Protein AF-A0A1V5PE23-F1 (afdb_monomer)

Foldseek 3Di:
DDDDDDDDPDPDPDPVNVVVVVVVVVVVVVVVVVVVVVVVVVVVDDPPDDPPVVVVVVVVVVVVVVVVVVVVVLVVLLVVQVVQAQFKFWFFPCVVVDPDTQTDIAGFPDWDDDPSFIWTAGPNDIDTPVRTPDTFDAPPVRHTPDPNVVSVQQQWKWWFWDADPVGDTDIDIFRWHDWDDDPNFIWTDGPPDIDTPVRTDDID

Solvent-accessible surface area (backbone atoms only — not comparable to full-atom values): 12019 Å² total; per-residue (Å²): 133,88,80,82,79,83,79,77,78,74,80,76,75,48,71,64,58,56,51,50,53,50,48,56,53,50,53,56,51,48,52,56,51,46,55,51,52,50,52,56,50,62,76,68,56,71,86,88,72,66,68,74,67,49,56,57,49,51,52,52,51,50,52,54,48,52,54,49,52,50,54,52,52,54,54,48,53,51,53,53,48,59,70,40,52,73,36,40,32,34,32,48,48,62,91,72,77,50,102,70,52,56,63,47,70,39,49,23,79,39,66,51,74,56,97,89,44,51,30,36,25,39,84,93,40,78,40,54,51,87,33,51,76,45,80,54,61,59,46,99,84,72,49,57,76,78,58,60,65,53,52,70,35,53,73,28,40,34,30,30,57,46,69,51,100,87,67,53,79,41,80,46,74,34,47,25,72,46,74,50,74,56,96,89,41,53,30,36,26,31,79,95,45,75,42,52,57,88,36,57,76,48,79,91

Nearest PDB structures (foldseek):
  7qfz-assembly4_G  TM=6.762E-01  e=2.544E-01  Escherichia fergusonii ATCC 35469
  4qqg-assembly7_G  TM=6.810E-01  e=3.736E-01  Homo sapiens
  7qfz-assembly1_A  TM=5.707E-01  e=2.839E-01  Escherichia fergusonii ATCC 35469
  7yt9-assembly1_A  TM=2.591E-01  e=2.820E-03  Arabidopsis thaliana
  2eko-assembly1_A  TM=6.191E-01  e=1.395E+00  Homo sapiens

Sequence (204 aa):
MPTTVQVQPAAARTLEELQKSQRSANQKLGKDAFMKLLVAQMASQDPLNPTSDTDFIAQLAQFSMLEQLQSLGESSLQTQAYSLLGKYVYVSDTDKGGINPELIFGKVEGVFKQNGIDYVVVDEKKYPLSNVVGLAHVDEAGNDASLAMNAQLIGKTVKFSQKDEFGDINTLSGILTKLFIKDGTPFASAGEHEFPLSEIIEIS

pLDDT: mean 70.33, std 14.72, range [35.5, 92.5]

Radius of gyration: 28.38 Å; Cα contacts (8 Å, |Δi|>4): 244; chains: 1; bounding box: 66×52×79 Å

Secondary structure (DSSP, 8-state):
-------PPP----HHHHHHHHHHHHHHHHHHHHHHHHHHHHTTS-TT--HHHHHHHHHHHHHHHHHHHHHHHHHHHHHHHHHHTTSEEEEEEGGG--SSPEEEEEEEEEEEEETTEEEEEETTEEEEGGGEEEE--B-TTS-B-SSHHHHTTBTSEEEEEEE-TTS-EEEEEEEEEEEEEETTEEEEEETTEEEEGGGEEEE-

Structure (mmCIF, N/CA/C/O backbone):
data_AF-A0A1V5PE23-F1
#
_entry.id   AF-A0A1V5PE23-F1
#
loop_
_atom_site.group_PDB
_atom_site.id
_atom_site.type_symbol
_atom_site.label_atom_id
_atom_site.label_alt_id
_atom_site.label_comp_id
_atom_site.label_asym_id
_atom_site.label_entity_id
_atom_site.label_seq_id
_atom_site.pdbx_PDB_ins_code
_atom_site.Cartn_x
_atom_site.Cartn_y
_atom_site.Cartn_z
_atom_site.occupancy
_atom_site.B_iso_or_equiv
_atom_site.auth_seq_id
_atom_site.auth_comp_id
_atom_site.auth_asym_id
_atom_site.auth_atom_id
_atom_site.pdbx_PDB_model_num
ATOM 1 N N . MET A 1 1 ? -38.910 -31.195 -21.045 1.00 46.75 1 MET A N 1
ATOM 2 C CA . MET A 1 1 ? -37.689 -31.262 -20.213 1.00 46.75 1 MET A CA 1
ATOM 3 C C . MET A 1 1 ? -37.968 -30.469 -18.947 1.00 46.75 1 MET A C 1
ATOM 5 O O . MET A 1 1 ? -38.480 -29.367 -19.101 1.00 46.75 1 MET A O 1
ATOM 9 N N . PRO A 1 2 ? -37.760 -30.994 -17.730 1.00 39.34 2 PRO A N 1
ATOM 10 C CA . PRO A 1 2 ? -37.975 -30.197 -16.530 1.00 39.34 2 PRO A CA 1
ATOM 11 C C . PRO A 1 2 ? -36.752 -29.305 -16.278 1.00 39.34 2 PRO A C 1
ATOM 13 O O . PRO A 1 2 ? -35.622 -29.784 -16.233 1.00 39.34 2 PRO A O 1
ATOM 16 N N . THR A 1 3 ? -36.989 -28.003 -16.144 1.00 43.25 3 THR A N 1
ATOM 17 C CA . THR A 1 3 ? -35.987 -27.001 -15.766 1.00 43.25 3 THR A CA 1
ATOM 18 C C . THR A 1 3 ? -35.738 -27.089 -14.263 1.00 43.25 3 THR A C 1
ATOM 20 O O . THR A 1 3 ? -36.645 -26.857 -13.466 1.00 43.25 3 THR A O 1
ATOM 23 N N . THR A 1 4 ? -34.516 -27.431 -13.864 1.00 41.94 4 THR A N 1
ATOM 24 C CA . THR A 1 4 ? -34.084 -27.414 -12.462 1.00 41.94 4 THR A CA 1
ATOM 25 C C . THR A 1 4 ? -33.952 -25.969 -11.981 1.00 41.94 4 THR A C 1
ATOM 27 O O . THR A 1 4 ? -33.085 -25.232 -12.444 1.00 41.94 4 THR A O 1
ATOM 30 N N . VAL A 1 5 ? -34.795 -25.562 -11.031 1.00 40.38 5 VAL A N 1
ATOM 31 C CA . VAL A 1 5 ? -34.617 -24.323 -10.264 1.00 40.38 5 VAL A CA 1
ATOM 32 C C . VAL A 1 5 ? -33.554 -24.590 -9.197 1.00 40.38 5 VAL A C 1
ATOM 34 O O . VAL A 1 5 ? -33.808 -25.320 -8.241 1.00 40.38 5 VAL A O 1
ATOM 37 N N . GLN A 1 6 ? -32.354 -24.028 -9.360 1.00 35.50 6 GLN A N 1
ATOM 38 C CA . GLN A 1 6 ? -31.364 -23.989 -8.283 1.00 35.50 6 GLN A CA 1
ATOM 39 C C . GLN A 1 6 ? -31.787 -22.926 -7.265 1.00 35.50 6 GLN A C 1
ATOM 41 O O . GLN A 1 6 ? -31.603 -21.730 -7.478 1.00 35.50 6 GLN A O 1
ATOM 46 N N . VAL A 1 7 ? -32.369 -23.363 -6.151 1.00 37.34 7 VAL A N 1
ATOM 47 C CA . VAL A 1 7 ? -32.516 -22.530 -4.954 1.00 37.34 7 VAL A CA 1
ATOM 48 C C . VAL A 1 7 ? -31.133 -22.395 -4.314 1.00 37.34 7 VAL A C 1
ATOM 50 O O . VAL A 1 7 ? -30.599 -23.364 -3.780 1.00 37.34 7 VAL A O 1
ATOM 53 N N . GLN A 1 8 ? -30.537 -21.203 -4.395 1.00 41.38 8 GLN A N 1
ATOM 54 C CA . GLN A 1 8 ? -29.366 -20.839 -3.595 1.00 41.38 8 GLN A CA 1
ATOM 55 C C . GLN A 1 8 ? -29.750 -20.905 -2.110 1.00 41.38 8 GLN A C 1
ATOM 57 O O . GLN A 1 8 ? -30.720 -20.249 -1.716 1.00 41.38 8 GLN A O 1
ATOM 62 N N . PRO A 1 9 ? -29.037 -21.671 -1.267 1.00 43.28 9 PRO A N 1
ATOM 63 C CA . PRO A 1 9 ? -29.278 -21.617 0.160 1.00 43.28 9 PRO A CA 1
ATOM 64 C C . PRO A 1 9 ? -28.840 -20.237 0.654 1.00 43.28 9 PRO A C 1
ATOM 66 O O . PRO A 1 9 ? -27.678 -19.852 0.521 1.00 43.28 9 PRO A O 1
ATOM 69 N N . ALA A 1 10 ? -29.791 -19.480 1.204 1.00 46.28 10 ALA A N 1
ATOM 70 C CA . ALA A 1 10 ? -29.499 -18.287 1.982 1.00 46.28 10 ALA A CA 1
ATOM 71 C C . ALA A 1 10 ? -28.430 -18.652 3.020 1.00 46.28 10 ALA A C 1
ATOM 73 O O . ALA A 1 10 ? -28.607 -19.619 3.761 1.00 46.28 10 ALA A O 1
ATOM 74 N N . ALA A 1 11 ? -27.310 -17.925 3.017 1.00 49.88 11 ALA A N 1
ATOM 75 C CA . ALA A 1 11 ? -26.170 -18.176 3.887 1.00 49.88 11 ALA A CA 1
ATOM 76 C C . ALA A 1 11 ? -26.641 -18.348 5.340 1.00 49.88 11 ALA A C 1
ATOM 78 O O . ALA A 1 11 ? -27.064 -17.389 5.991 1.00 49.88 11 ALA A O 1
ATOM 79 N N . ALA A 1 12 ? -26.603 -19.587 5.830 1.00 49.59 12 ALA A N 1
ATOM 80 C CA . ALA A 1 12 ? -26.858 -19.899 7.221 1.00 49.59 12 ALA A CA 1
ATOM 81 C C . ALA A 1 12 ? -25.719 -19.278 8.036 1.00 49.59 12 ALA A C 1
ATOM 83 O O . ALA A 1 12 ? -24.640 -19.856 8.140 1.00 49.59 12 ALA A O 1
ATOM 84 N N . ARG A 1 13 ? -25.942 -18.070 8.572 1.00 58.75 13 ARG A N 1
ATOM 85 C CA . ARG A 1 13 ? -25.083 -17.510 9.621 1.00 58.75 13 ARG A CA 1
ATOM 86 C C . ARG A 1 13 ? -25.032 -18.544 10.734 1.00 58.75 13 ARG A C 1
ATOM 88 O O . ARG A 1 13 ? -26.083 -18.984 11.206 1.00 58.75 13 ARG A O 1
ATOM 95 N N . THR A 1 14 ? -23.833 -18.987 11.088 1.00 72.06 14 THR A N 1
ATOM 96 C CA . THR A 1 14 ? -23.676 -20.050 12.077 1.00 72.06 14 THR A CA 1
ATOM 97 C C . THR A 1 14 ? -24.227 -19.576 13.420 1.00 72.06 14 THR A C 1
ATOM 99 O O . THR A 1 14 ? -24.230 -18.381 13.740 1.00 72.06 14 THR A O 1
ATOM 102 N N . LEU A 1 15 ? -24.728 -20.514 14.223 1.00 54.97 15 LEU A N 1
ATOM 103 C CA . LEU A 1 15 ? -25.221 -20.208 15.564 1.00 54.97 15 LEU A CA 1
ATOM 104 C C . LEU A 1 15 ? -24.117 -19.543 16.410 1.00 54.97 15 LEU A C 1
ATOM 106 O O . LEU A 1 15 ? -24.418 -18.655 17.207 1.00 54.97 15 LEU A O 1
ATOM 110 N N . GLU A 1 16 ? -22.842 -19.884 16.175 1.00 57.28 16 GLU A N 1
ATOM 111 C CA . GLU A 1 16 ? -21.699 -19.199 16.781 1.00 57.28 16 GLU A CA 1
ATOM 112 C C . GLU A 1 16 ? -21.591 -17.713 16.406 1.00 57.28 16 GLU A C 1
ATOM 114 O O . GLU A 1 16 ? -21.299 -16.893 17.278 1.00 57.28 16 GLU A O 1
ATOM 119 N N . GLU A 1 17 ? -21.838 -17.323 15.152 1.00 60.28 17 GLU A N 1
ATOM 120 C CA . GLU A 1 17 ? -21.769 -15.915 14.726 1.00 60.28 17 GLU A CA 1
ATOM 121 C C . GLU A 1 17 ? -22.898 -15.069 15.335 1.00 60.28 17 GLU A C 1
ATOM 123 O O . GLU A 1 17 ? -22.674 -13.927 15.758 1.00 60.28 17 GLU A O 1
ATOM 128 N N . LEU A 1 18 ? -24.102 -15.638 15.453 1.00 57.72 18 LEU A N 1
ATOM 129 C CA . LEU A 1 18 ? -25.235 -14.992 16.127 1.00 57.72 18 LEU A CA 1
ATOM 130 C C . LEU A 1 18 ? -24.994 -14.858 17.638 1.00 57.72 18 LEU A C 1
ATOM 132 O O . LEU A 1 18 ? -25.249 -13.804 18.218 1.00 57.72 18 LEU A O 1
ATOM 136 N N . GLN A 1 19 ? -24.424 -15.880 18.278 1.00 59.19 19 GLN A N 1
ATOM 137 C CA . GL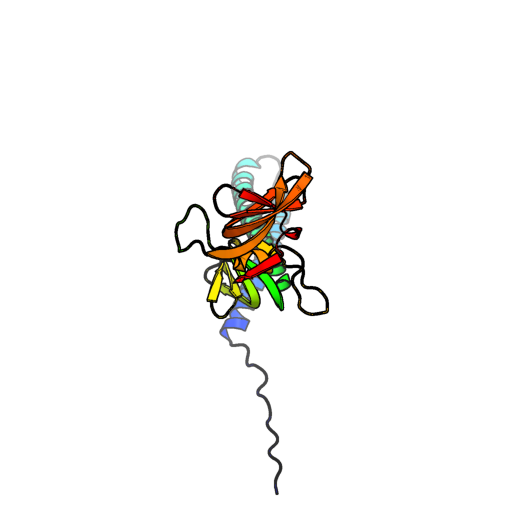N A 1 19 ? -24.083 -15.824 19.701 1.00 59.19 19 GLN A CA 1
ATOM 138 C C . GLN A 1 19 ? -22.917 -14.869 19.992 1.00 59.19 19 GLN A C 1
ATOM 140 O O . GLN A 1 19 ? -22.919 -14.192 21.023 1.00 59.19 19 GLN A O 1
ATOM 145 N N . LYS A 1 20 ? -21.926 -14.775 19.097 1.00 58.34 20 LYS A N 1
ATOM 146 C CA . LYS A 1 20 ? -20.786 -13.857 19.237 1.00 58.34 20 LYS A CA 1
ATOM 147 C C . LYS A 1 20 ? -21.222 -12.398 19.094 1.00 58.34 20 LYS A C 1
ATOM 149 O O . LYS A 1 20 ? -20.863 -11.577 19.934 1.00 58.34 20 LYS A O 1
ATOM 154 N N . SER A 1 21 ? -22.066 -12.094 18.106 1.00 56.31 21 SER A N 1
ATOM 155 C CA . SER A 1 21 ? -22.644 -10.753 17.929 1.00 56.31 21 SER A CA 1
ATOM 156 C C . SER A 1 21 ? -23.584 -10.355 19.077 1.00 56.31 21 SER A C 1
ATOM 158 O O . SER A 1 21 ? -23.518 -9.216 19.544 1.00 56.31 21 SER A O 1
ATOM 160 N N . GLN A 1 22 ? -24.377 -11.290 19.618 1.00 51.38 22 GLN A N 1
ATOM 161 C CA . GLN A 1 22 ? -25.181 -11.050 20.824 1.00 51.38 22 GLN A CA 1
ATOM 162 C C . GLN A 1 22 ? -24.329 -10.794 22.075 1.00 51.38 22 GLN A C 1
ATOM 164 O O . GLN A 1 22 ? -24.663 -9.898 22.846 1.00 51.38 22 GLN A O 1
ATOM 169 N N . ARG A 1 23 ? -23.212 -11.510 22.283 1.00 53.25 23 ARG A N 1
ATOM 170 C CA . ARG A 1 23 ? -22.303 -11.247 23.419 1.00 53.25 23 ARG A CA 1
ATOM 171 C C . ARG A 1 23 ? -21.650 -9.871 23.329 1.00 53.25 23 ARG A C 1
ATOM 173 O O . ARG A 1 23 ? -21.644 -9.159 24.326 1.00 53.25 23 ARG A O 1
ATOM 180 N N . SER A 1 24 ? -21.173 -9.469 22.150 1.00 54.59 24 SER A N 1
ATOM 181 C CA . SER A 1 24 ? -20.575 -8.142 21.944 1.00 54.59 24 SER A CA 1
ATOM 182 C C . SER A 1 24 ? -21.586 -7.006 22.144 1.00 54.59 24 SER A C 1
ATOM 184 O O . SER A 1 24 ? -21.264 -5.996 22.770 1.00 54.59 24 SER A O 1
ATOM 186 N N . ALA A 1 25 ? -22.830 -7.185 21.681 1.00 51.56 25 ALA A N 1
ATOM 187 C CA . ALA A 1 25 ? -23.911 -6.231 21.928 1.00 51.56 25 ALA A CA 1
ATOM 188 C C . ALA A 1 25 ? -24.273 -6.147 23.422 1.00 51.56 25 ALA A C 1
ATOM 190 O O . ALA A 1 25 ? -24.451 -5.049 23.947 1.00 51.56 25 ALA A O 1
ATOM 191 N N . ASN A 1 26 ? -24.312 -7.285 24.123 1.00 52.75 26 ASN A N 1
ATOM 192 C CA . ASN A 1 26 ? -24.619 -7.346 25.553 1.00 52.75 26 ASN A CA 1
ATOM 193 C C . ASN A 1 26 ? -23.496 -6.745 26.423 1.00 52.75 26 ASN A C 1
ATOM 195 O O . ASN A 1 26 ? -23.776 -6.102 27.430 1.00 52.75 26 ASN A O 1
ATOM 199 N N . GLN A 1 27 ? -22.229 -6.873 26.012 1.00 55.41 27 GLN A N 1
ATOM 200 C CA . GLN A 1 27 ? -21.089 -6.239 26.688 1.00 55.41 27 GLN A CA 1
ATOM 201 C C . GLN A 1 27 ? -21.130 -4.707 26.578 1.00 55.41 27 GLN A C 1
ATOM 203 O O . GLN A 1 27 ? -20.899 -4.004 27.563 1.00 55.41 27 GLN A O 1
ATOM 208 N N . LYS A 1 28 ? -21.484 -4.180 25.397 1.00 55.69 28 LYS A N 1
ATOM 209 C CA . LYS A 1 28 ? -21.625 -2.734 25.165 1.00 55.69 28 LYS A CA 1
ATOM 210 C C . LYS A 1 28 ? -22.823 -2.151 25.925 1.00 55.69 28 LYS A C 1
ATOM 212 O O . LYS A 1 28 ? -22.693 -1.104 26.549 1.00 55.69 28 LYS A O 1
ATOM 217 N N . LEU A 1 29 ? -23.951 -2.870 25.951 1.00 57.12 29 LEU A N 1
ATOM 218 C CA . LEU A 1 29 ? -25.142 -2.494 26.723 1.00 57.12 29 LEU A CA 1
ATOM 219 C C . LEU A 1 29 ? -24.899 -2.561 28.245 1.00 57.12 29 LEU A C 1
ATOM 221 O O . LEU A 1 29 ? -25.380 -1.705 28.986 1.00 57.12 29 LEU A O 1
ATOM 225 N N . GLY A 1 30 ? -24.122 -3.546 28.711 1.00 60.88 30 GLY A N 1
ATOM 226 C CA . GLY A 1 30 ? -23.761 -3.722 30.121 1.00 60.88 30 GLY A CA 1
ATOM 227 C C . GLY A 1 30 ? -22.869 -2.607 30.672 1.00 60.88 30 GLY A C 1
ATOM 228 O O . GLY A 1 30 ? -23.054 -2.194 31.813 1.00 60.88 30 GLY A O 1
ATOM 229 N N . LYS A 1 31 ? -21.962 -2.057 29.855 1.00 60.53 31 LYS A N 1
ATOM 230 C CA . LYS A 1 31 ? -21.099 -0.921 30.222 1.00 60.53 31 LYS A CA 1
ATOM 231 C C . LYS A 1 31 ? -21.889 0.381 30.391 1.00 60.53 31 LYS A C 1
ATOM 233 O O . LYS A 1 31 ? -21.709 1.076 31.386 1.00 60.53 31 LYS A O 1
ATOM 238 N N . ASP A 1 32 ? -22.812 0.679 29.476 1.00 63.56 32 ASP A N 1
ATOM 239 C CA . ASP A 1 32 ? -23.673 1.869 29.564 1.00 63.56 32 ASP A CA 1
ATOM 240 C C . ASP A 1 32 ? -24.676 1.768 30.728 1.00 63.56 32 ASP A C 1
ATOM 242 O O . ASP A 1 32 ? -24.967 2.761 31.401 1.00 63.56 32 ASP A O 1
ATOM 246 N N . ALA A 1 33 ? -25.190 0.564 31.002 1.00 64.00 33 ALA A N 1
ATOM 247 C CA . ALA A 1 33 ? -26.042 0.295 32.159 1.00 64.00 33 ALA A CA 1
ATOM 248 C C . ALA A 1 33 ? -25.267 0.390 33.485 1.00 64.00 33 ALA A C 1
ATOM 250 O O . ALA A 1 33 ? -25.789 0.947 34.450 1.00 64.00 33 ALA A O 1
ATOM 251 N N . PHE A 1 34 ? -24.015 -0.079 33.521 1.00 63.47 34 PHE A N 1
ATOM 252 C CA . PHE A 1 34 ? -23.119 0.066 34.669 1.00 63.47 34 PHE A CA 1
ATOM 253 C C . PHE A 1 34 ? -22.782 1.537 34.940 1.00 63.47 34 PHE A C 1
ATOM 255 O O . PHE A 1 34 ? -22.953 1.993 36.063 1.00 63.47 34 PHE A O 1
ATOM 262 N N . MET A 1 35 ? -22.417 2.314 33.914 1.00 68.44 35 MET A N 1
ATOM 263 C CA . MET A 1 35 ? -22.150 3.754 34.051 1.00 68.44 35 MET A CA 1
ATOM 264 C C . MET A 1 35 ? -23.385 4.535 34.530 1.00 68.44 35 MET A C 1
ATOM 266 O O . MET A 1 35 ? -23.262 5.463 35.324 1.00 68.44 35 MET A O 1
ATOM 270 N N . LYS A 1 36 ? -24.595 4.144 34.107 1.00 61.12 36 LYS A N 1
ATOM 271 C CA . LYS A 1 36 ? -25.854 4.731 34.605 1.00 61.12 36 LYS A CA 1
ATOM 272 C C . LYS A 1 36 ? -26.159 4.356 36.054 1.00 61.12 36 LYS A C 1
ATOM 274 O O . LYS A 1 36 ? -26.587 5.218 36.817 1.00 61.12 36 LYS A O 1
ATOM 279 N N . LEU A 1 37 ? -25.929 3.101 36.440 1.00 67.00 37 LEU A N 1
ATOM 280 C CA . LEU A 1 37 ? -26.035 2.654 37.834 1.00 67.00 37 LEU A CA 1
ATOM 281 C C . LEU A 1 37 ? -25.025 3.377 38.732 1.00 67.00 37 LEU A C 1
ATOM 283 O O . LEU A 1 37 ? -25.356 3.764 39.847 1.00 67.00 37 LEU A O 1
ATOM 287 N N . LEU A 1 38 ? -23.830 3.627 38.210 1.00 62.34 38 LEU A N 1
ATOM 288 C CA . LEU A 1 38 ? -22.740 4.303 38.896 1.00 62.34 38 LEU A CA 1
ATOM 289 C C . LEU A 1 38 ? -23.029 5.795 39.119 1.00 62.34 38 LEU A C 1
ATOM 291 O O . LEU A 1 38 ? -22.848 6.292 40.226 1.00 62.34 38 LEU A O 1
ATOM 295 N N . VAL A 1 39 ? -23.586 6.492 38.123 1.00 64.38 39 VAL A N 1
ATOM 296 C CA . VAL A 1 39 ? -24.069 7.879 38.283 1.00 64.38 39 VAL A CA 1
ATOM 297 C C . VAL A 1 39 ? -25.246 7.954 39.265 1.00 64.38 39 VAL A C 1
ATOM 299 O O . VAL A 1 39 ? -25.317 8.883 40.067 1.00 64.38 39 VAL A O 1
ATOM 302 N N . ALA A 1 40 ? -26.147 6.966 39.251 1.00 62.53 40 ALA A N 1
ATOM 303 C CA . ALA A 1 40 ? -27.267 6.897 40.191 1.00 62.53 40 ALA A CA 1
ATOM 304 C C . ALA A 1 40 ? -26.811 6.675 41.649 1.00 62.53 40 ALA A C 1
ATOM 306 O O . ALA A 1 40 ? -27.385 7.261 42.569 1.00 62.53 40 ALA A O 1
ATOM 307 N N . GLN A 1 41 ? -25.757 5.879 41.866 1.00 54.28 41 GLN A N 1
ATOM 308 C CA . GLN A 1 41 ? -25.141 5.695 43.184 1.00 54.28 41 GLN A CA 1
ATOM 309 C C . GLN A 1 41 ? -24.369 6.944 43.636 1.00 54.28 41 GLN A C 1
ATOM 311 O O . GLN A 1 41 ? -24.506 7.344 44.787 1.00 54.28 41 GLN A O 1
ATOM 316 N N . MET A 1 42 ? -23.663 7.634 42.732 1.00 60.28 42 MET A N 1
ATOM 317 C CA . MET A 1 42 ? -22.996 8.918 43.015 1.00 60.28 42 MET A CA 1
ATOM 318 C C . MET A 1 42 ? -23.977 10.029 43.422 1.00 60.28 42 MET A C 1
ATOM 320 O O . MET A 1 42 ? -23.664 10.837 44.289 1.00 60.28 42 MET A O 1
ATOM 324 N N . ALA A 1 43 ? -25.175 10.057 42.828 1.00 59.12 43 ALA A N 1
ATOM 325 C CA . ALA A 1 43 ? -26.236 11.005 43.182 1.00 59.12 43 ALA A CA 1
ATOM 326 C C . ALA A 1 43 ? -26.887 10.725 44.553 1.00 59.12 43 ALA A C 1
ATOM 328 O O . ALA A 1 43 ? -27.637 11.565 45.047 1.00 59.12 43 ALA A O 1
ATOM 329 N N . SER A 1 44 ? -26.616 9.557 45.150 1.00 60.31 44 SER A N 1
ATOM 330 C CA . SER A 1 44 ? -27.237 9.083 46.395 1.00 60.31 44 SER A CA 1
ATOM 331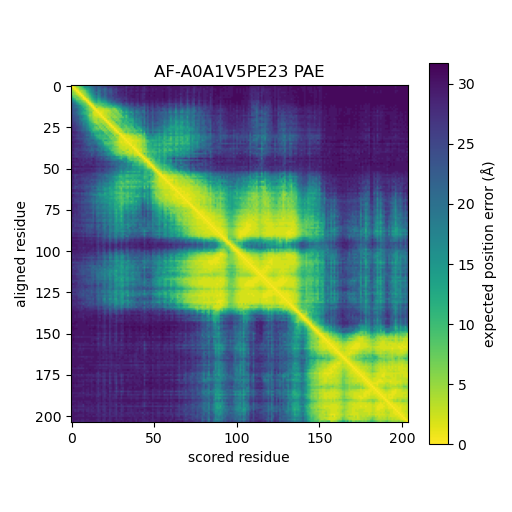 C C . SER A 1 44 ? -26.258 8.954 47.574 1.00 60.31 44 SER A C 1
ATOM 333 O O . SER A 1 44 ? -26.680 8.539 48.651 1.00 60.31 44 SER A O 1
ATOM 335 N N . GLN A 1 45 ? -24.971 9.281 47.397 1.00 55.12 45 GLN A N 1
ATOM 336 C CA . GLN A 1 45 ? -23.967 9.245 48.469 1.00 55.12 45 GLN A CA 1
ATOM 337 C C . GLN A 1 45 ? -23.971 10.564 49.259 1.00 55.12 45 GLN A C 1
ATOM 339 O O .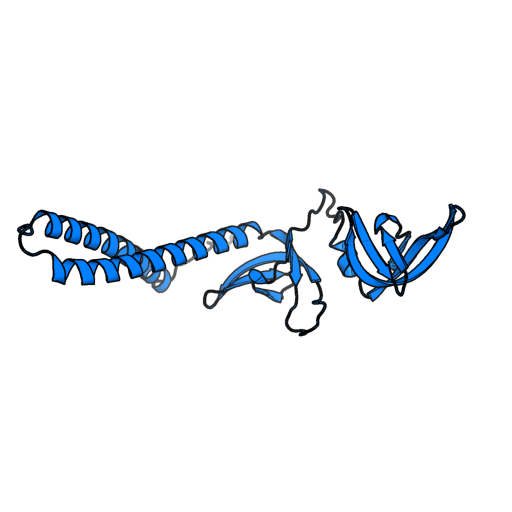 GLN A 1 45 ? -23.969 11.652 48.682 1.00 55.12 45 GLN A O 1
ATOM 344 N N . ASP A 1 46 ? -23.966 10.461 50.588 1.00 59.47 46 ASP A N 1
ATOM 345 C CA . ASP A 1 46 ? -23.775 11.589 51.504 1.00 59.47 46 ASP A CA 1
ATOM 346 C C . ASP A 1 46 ? -22.382 12.225 51.262 1.00 59.47 46 ASP A C 1
ATOM 348 O O . ASP A 1 46 ? -21.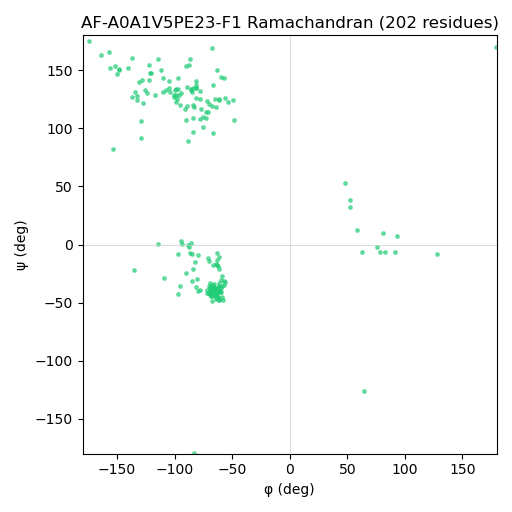372 11.512 51.293 1.00 59.47 46 ASP A O 1
ATOM 352 N N . PRO A 1 47 ? -22.290 13.544 51.001 1.00 54.16 47 PRO A N 1
ATOM 353 C CA . PRO A 1 47 ? -21.059 14.231 50.592 1.00 54.16 47 PRO A CA 1
ATOM 354 C C . PRO A 1 47 ? -19.911 14.210 51.616 1.00 54.16 47 PRO A C 1
ATOM 356 O O . PRO A 1 47 ? -18.811 14.658 51.288 1.00 54.16 47 PRO A O 1
ATOM 359 N N . LEU A 1 48 ? -20.122 13.717 52.842 1.00 56.62 48 LEU A N 1
ATOM 360 C CA . LEU A 1 48 ? -19.113 13.777 53.903 1.00 56.62 48 LEU A CA 1
ATOM 361 C C . LEU A 1 48 ? -17.997 12.711 53.850 1.00 56.62 48 LEU A C 1
ATOM 363 O O . LEU A 1 48 ? -17.043 12.869 54.607 1.00 56.62 48 LEU A O 1
ATOM 367 N N . ASN A 1 49 ? -18.040 11.676 52.991 1.00 58.72 49 ASN A N 1
ATOM 368 C CA . ASN A 1 49 ? -16.912 10.728 52.819 1.00 58.72 49 ASN A CA 1
ATOM 369 C C . ASN A 1 49 ? -16.850 10.045 51.425 1.00 58.72 49 ASN A C 1
ATOM 371 O O . ASN A 1 49 ? -17.271 8.898 51.280 1.00 58.72 49 ASN A O 1
ATOM 375 N N . PRO A 1 50 ? -16.283 10.700 50.392 1.00 54.84 50 PRO A N 1
ATOM 376 C CA . PRO A 1 50 ? -16.285 10.191 49.013 1.00 54.84 50 PRO A CA 1
ATOM 377 C C . PRO A 1 50 ? -15.035 9.393 48.571 1.00 54.84 50 PRO A C 1
ATOM 379 O O . PRO A 1 50 ? -14.930 9.036 47.400 1.00 54.84 50 PRO A O 1
ATOM 382 N N . THR A 1 51 ? -14.045 9.132 49.428 1.00 57.97 51 THR A N 1
ATOM 383 C CA . THR A 1 51 ? -12.673 8.840 48.953 1.00 57.97 51 THR A CA 1
ATOM 384 C C . THR A 1 51 ? -12.399 7.401 48.492 1.00 57.97 51 THR A C 1
ATOM 386 O O . THR A 1 51 ? -11.683 7.226 47.515 1.00 57.97 51 THR A O 1
ATOM 389 N N . SER A 1 52 ? -12.965 6.363 49.120 1.00 58.47 52 SER A N 1
ATOM 390 C CA . SER A 1 52 ? -12.593 4.968 48.788 1.00 58.47 52 SER A CA 1
ATOM 391 C C . SER A 1 52 ? -13.260 4.429 47.515 1.00 58.47 52 SER A C 1
ATOM 393 O O . SER A 1 52 ? -12.624 3.720 46.735 1.00 58.47 52 SER A O 1
ATOM 395 N N . ASP A 1 53 ? -14.537 4.745 47.292 1.00 56.97 53 ASP A N 1
ATOM 396 C CA . ASP A 1 53 ? -15.295 4.182 46.164 1.00 56.97 53 ASP A CA 1
ATOM 397 C C . ASP A 1 53 ? -14.995 4.928 44.857 1.00 56.97 53 ASP A C 1
ATOM 399 O O . ASP A 1 53 ? -14.992 4.332 43.779 1.00 56.97 53 ASP A O 1
ATOM 403 N N . THR A 1 54 ? -14.658 6.217 44.950 1.00 62.97 54 THR A N 1
ATOM 404 C CA . THR A 1 54 ? -14.320 7.052 43.790 1.00 62.97 54 THR A CA 1
ATOM 405 C C . THR A 1 54 ? -13.002 6.623 43.142 1.00 62.97 54 THR A C 1
ATOM 407 O O . THR A 1 54 ? -12.921 6.584 41.916 1.00 62.97 54 THR A O 1
ATOM 410 N N . ASP A 1 55 ? -11.992 6.233 43.927 1.00 64.69 55 ASP A N 1
ATOM 411 C CA . ASP A 1 55 ? -10.672 5.855 43.402 1.00 64.69 55 ASP A CA 1
ATOM 412 C C . ASP A 1 55 ? -10.702 4.530 42.622 1.00 64.69 55 ASP A C 1
ATOM 414 O O . ASP A 1 55 ? -10.090 4.410 41.557 1.00 64.69 55 ASP A O 1
ATOM 418 N N . PHE A 1 56 ? -11.457 3.538 43.101 1.00 65.75 56 PHE A N 1
ATOM 419 C CA . PHE A 1 56 ? -11.640 2.267 42.391 1.00 65.75 56 PHE A CA 1
ATOM 420 C C . PHE A 1 56 ? -12.441 2.451 41.092 1.00 65.75 56 PHE A C 1
ATOM 422 O O . PHE A 1 56 ? -12.099 1.904 40.040 1.00 65.75 56 PHE A O 1
ATOM 429 N N . ILE A 1 57 ? -13.479 3.284 41.145 1.00 64.88 57 ILE A N 1
ATOM 430 C CA . ILE A 1 57 ? -14.294 3.652 39.986 1.00 64.88 57 ILE A CA 1
ATOM 431 C C . ILE A 1 57 ? -13.471 4.417 38.947 1.00 64.88 57 ILE A C 1
ATOM 433 O O . ILE A 1 57 ? -13.584 4.138 37.753 1.00 64.88 57 ILE A O 1
ATOM 437 N N . ALA A 1 58 ? -12.618 5.344 39.384 1.00 69.25 58 ALA A N 1
ATOM 438 C CA . ALA A 1 58 ? -11.733 6.094 38.503 1.00 69.25 58 ALA A CA 1
ATOM 439 C C . ALA A 1 58 ? -10.781 5.161 37.738 1.00 69.25 58 ALA A C 1
ATOM 441 O O . ALA A 1 58 ? -10.593 5.324 36.532 1.00 69.25 58 ALA A O 1
ATOM 442 N N . GLN A 1 59 ? -10.247 4.128 38.398 1.00 66.56 59 GLN A N 1
ATOM 443 C CA . GLN A 1 59 ? -9.398 3.124 37.750 1.00 66.56 59 GLN A CA 1
ATOM 444 C C . GLN A 1 59 ? -10.173 2.283 36.722 1.00 66.56 59 GLN A C 1
ATOM 446 O O . GLN A 1 59 ? -9.698 2.095 35.602 1.00 66.56 59 GLN A O 1
ATOM 451 N N . LEU A 1 60 ? -11.390 1.830 37.043 1.00 78.12 60 LEU A N 1
ATOM 452 C CA . LEU A 1 60 ? -12.234 1.086 36.095 1.00 78.12 60 LEU A CA 1
ATOM 453 C C . LEU A 1 60 ? -12.672 1.933 34.894 1.00 78.12 60 LEU A C 1
ATOM 455 O O . LEU A 1 60 ? -12.694 1.440 33.762 1.00 78.12 60 LEU A O 1
ATOM 459 N N . ALA A 1 61 ? -12.996 3.207 35.121 1.00 72.94 61 ALA A N 1
ATOM 460 C CA . ALA A 1 61 ? -13.312 4.154 34.060 1.00 72.94 61 ALA A CA 1
ATOM 461 C C . ALA A 1 61 ? -12.105 4.368 33.132 1.00 72.94 61 ALA A C 1
ATOM 463 O O . ALA A 1 61 ? -12.273 4.376 31.911 1.00 72.94 61 ALA A O 1
ATOM 464 N N . GLN A 1 62 ? -10.889 4.447 33.687 1.00 72.25 62 GLN A N 1
ATOM 465 C CA . GLN A 1 62 ? -9.652 4.570 32.915 1.00 72.25 62 GLN A CA 1
ATOM 466 C C . GLN A 1 62 ? -9.409 3.346 32.017 1.00 72.25 62 GLN A C 1
ATOM 468 O O . GLN A 1 62 ? -9.142 3.508 30.826 1.00 72.25 62 GLN A O 1
ATOM 473 N N . PHE A 1 63 ? -9.566 2.126 32.543 1.00 78.44 63 PHE A N 1
ATOM 474 C CA . PHE A 1 63 ? -9.466 0.899 31.739 1.00 78.44 63 PHE A CA 1
ATOM 475 C C . PHE A 1 63 ? -10.546 0.837 30.653 1.00 78.44 63 PHE A C 1
ATOM 477 O O . PHE A 1 63 ? -10.248 0.597 29.485 1.00 78.44 63 PHE A O 1
ATOM 484 N N . SER A 1 64 ? -11.790 1.155 31.013 1.00 73.94 64 SER A N 1
ATOM 485 C CA . SER A 1 64 ? -12.917 1.227 30.081 1.00 73.94 64 SER A CA 1
ATOM 486 C C . SER A 1 64 ? -12.696 2.229 28.946 1.00 73.94 64 SER A C 1
ATOM 488 O O . SER A 1 64 ? -13.169 2.011 27.826 1.00 73.94 64 SER A O 1
ATOM 490 N N . MET A 1 65 ? -12.033 3.350 29.226 1.00 74.31 65 MET A N 1
ATOM 491 C CA . MET A 1 65 ? -11.707 4.362 28.227 1.00 74.31 65 MET A CA 1
ATOM 492 C C . MET A 1 65 ? -10.602 3.874 27.288 1.00 74.31 65 MET A C 1
ATOM 494 O O . MET A 1 65 ? -10.730 4.039 26.078 1.00 74.31 65 MET A O 1
ATOM 498 N N . LEU A 1 66 ? -9.567 3.216 27.819 1.00 80.44 66 LEU A N 1
ATOM 499 C CA . LEU A 1 66 ? -8.497 2.622 27.014 1.00 80.44 66 LEU A CA 1
ATOM 500 C C . LEU A 1 66 ? -9.019 1.526 26.078 1.00 80.44 66 LEU A C 1
ATOM 502 O O . LEU A 1 66 ? -8.714 1.556 24.888 1.00 80.44 66 LEU A O 1
ATOM 506 N N . GLU A 1 67 ? -9.871 0.624 26.567 1.00 78.81 67 GLU A N 1
ATOM 507 C CA . GLU A 1 67 ? -10.512 -0.397 25.724 1.00 78.81 67 GLU A CA 1
ATOM 508 C C . GLU A 1 67 ? -11.364 0.230 24.613 1.00 78.81 67 GLU A C 1
ATOM 510 O O . GLU A 1 67 ? -11.360 -0.229 23.470 1.00 78.81 67 GLU A O 1
ATOM 515 N N . GLN A 1 68 ? -12.084 1.312 24.927 1.00 75.12 68 GLN A N 1
ATOM 516 C CA . GLN A 1 68 ? -12.881 2.025 23.933 1.00 75.12 68 GLN A CA 1
ATOM 517 C C . GLN A 1 68 ? -11.994 2.688 22.874 1.00 75.12 68 GLN A C 1
ATOM 519 O O . GLN A 1 68 ? -12.316 2.622 21.689 1.00 75.12 68 GLN A O 1
ATOM 524 N N . LEU A 1 69 ? -10.883 3.309 23.280 1.00 79.56 69 LEU A N 1
ATOM 525 C CA . LEU A 1 69 ? -9.913 3.904 22.359 1.00 79.56 69 LEU A CA 1
ATOM 526 C C . LEU A 1 69 ? -9.272 2.845 21.459 1.00 79.56 69 LEU A C 1
ATOM 528 O O . LEU A 1 69 ? -9.151 3.066 20.255 1.00 79.56 69 LEU A O 1
ATOM 532 N N . GLN A 1 70 ? -8.940 1.678 22.011 1.00 79.88 70 GLN A N 1
ATOM 533 C CA . GLN A 1 70 ? -8.435 0.550 21.235 1.00 79.88 70 GLN A CA 1
ATOM 534 C C . GLN A 1 70 ? -9.472 0.077 20.206 1.00 79.88 70 GLN A C 1
ATOM 536 O O . GLN A 1 70 ? -9.156 -0.037 19.023 1.00 79.88 70 GLN A O 1
ATOM 541 N N . SER A 1 71 ? -10.732 -0.107 20.617 1.00 76.88 71 SER A N 1
ATOM 542 C CA . SER A 1 71 ? -11.821 -0.501 19.713 1.00 76.88 71 SER A CA 1
ATOM 543 C C . SER A 1 71 ? -12.052 0.513 18.584 1.00 76.88 71 SER A C 1
ATOM 545 O O . SER A 1 71 ? -12.309 0.124 17.442 1.00 76.88 71 SER A O 1
ATOM 547 N N . LEU A 1 72 ? -11.927 1.812 18.872 1.00 78.12 72 LEU A N 1
ATOM 548 C CA . LEU A 1 72 ? -12.014 2.866 17.858 1.00 78.12 72 LEU A CA 1
ATOM 549 C C . LEU A 1 72 ? -10.844 2.808 16.867 1.00 78.12 72 LEU A C 1
ATOM 551 O O . LEU A 1 72 ? -11.066 2.915 15.659 1.00 78.12 72 LEU A O 1
ATOM 555 N N . GLY A 1 73 ? -9.618 2.602 17.356 1.00 79.62 73 GLY A N 1
ATOM 556 C CA . GLY A 1 73 ? -8.439 2.406 16.509 1.00 79.62 73 GLY A CA 1
ATOM 557 C C . GLY A 1 73 ? -8.600 1.208 15.570 1.00 79.62 73 GLY A C 1
ATOM 558 O O . GLY A 1 73 ? -8.377 1.328 14.365 1.00 79.62 73 GLY A O 1
ATOM 559 N N . GLU A 1 74 ? -9.093 0.084 16.093 1.00 79.56 74 GLU A N 1
ATOM 560 C CA . GLU A 1 74 ? -9.363 -1.125 15.310 1.00 79.56 74 GLU A CA 1
ATOM 561 C C . GLU A 1 74 ? -10.436 -0.909 14.231 1.00 79.56 74 GLU A C 1
ATOM 563 O O . GLU A 1 74 ? -10.277 -1.382 13.105 1.00 79.56 74 GLU A O 1
ATOM 568 N N . SER A 1 75 ? -11.509 -0.169 14.536 1.00 79.25 75 SER A N 1
ATOM 569 C CA . SER A 1 75 ? -12.552 0.165 13.554 1.00 79.25 75 SER A CA 1
ATOM 570 C C . SER A 1 75 ? -12.030 1.075 12.436 1.00 79.25 75 SER A C 1
ATOM 572 O O . SER A 1 75 ? -12.483 0.974 11.291 1.00 79.25 75 SER A O 1
ATOM 574 N N . SER A 1 76 ? -11.095 1.973 12.757 1.00 81.06 76 SER A N 1
ATOM 575 C CA . SER A 1 76 ? -10.467 2.868 11.782 1.00 81.06 76 SER A CA 1
ATOM 576 C C . SER A 1 76 ? -9.591 2.090 10.800 1.00 81.06 76 SER A C 1
ATOM 578 O O . SER A 1 76 ? -9.769 2.221 9.588 1.00 81.06 76 SER A O 1
ATOM 580 N N . LEU A 1 77 ? -8.718 1.211 11.306 1.00 77.00 77 LEU A N 1
ATOM 581 C CA . LEU A 1 77 ? -7.859 0.358 10.475 1.00 77.00 77 LEU A CA 1
ATOM 582 C C . LEU A 1 77 ? -8.678 -0.563 9.570 1.00 77.00 77 LEU A C 1
ATOM 584 O O . LEU A 1 77 ? -8.396 -0.678 8.380 1.00 77.00 77 LEU A O 1
ATOM 588 N N . GLN A 1 78 ? -9.759 -1.133 10.098 1.00 81.44 78 GLN A N 1
ATOM 589 C CA . GLN A 1 78 ? -10.658 -1.976 9.320 1.00 81.44 78 GLN A CA 1
ATOM 590 C C . GLN A 1 78 ? -11.351 -1.199 8.186 1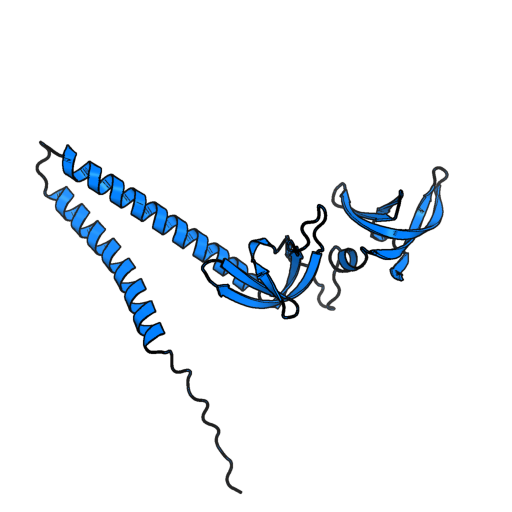.00 81.44 78 GLN A C 1
ATOM 592 O O . GLN A 1 78 ? -11.465 -1.698 7.066 1.00 81.44 78 GLN A O 1
ATOM 597 N N . THR A 1 79 ? -11.768 0.047 8.436 1.00 85.25 79 THR A N 1
ATOM 598 C CA . THR A 1 79 ? -12.352 0.918 7.399 1.00 85.25 79 THR A CA 1
ATOM 599 C C . THR A 1 79 ? -11.331 1.249 6.310 1.00 85.25 79 THR A C 1
ATOM 601 O O . THR A 1 79 ? -11.653 1.197 5.121 1.00 85.25 79 THR A O 1
ATOM 604 N N . GLN A 1 80 ? -10.089 1.546 6.702 1.00 83.19 80 GLN A N 1
ATOM 605 C CA . GLN A 1 80 ? -8.996 1.791 5.762 1.00 83.19 80 GLN A CA 1
ATOM 606 C C . GLN A 1 80 ? -8.732 0.558 4.904 1.00 83.19 80 GLN A C 1
ATOM 608 O O . GLN A 1 80 ? -8.713 0.678 3.683 1.00 83.19 80 GLN A O 1
ATOM 613 N N . ALA A 1 81 ? -8.629 -0.622 5.517 1.00 84.19 81 ALA A N 1
ATOM 614 C CA . ALA A 1 81 ? -8.387 -1.873 4.817 1.00 84.19 81 ALA A CA 1
ATOM 615 C C . ALA A 1 81 ? -9.475 -2.149 3.765 1.00 84.19 81 ALA A C 1
ATOM 617 O O . ALA A 1 81 ? -9.153 -2.382 2.603 1.00 84.19 81 ALA A O 1
ATOM 618 N N . TYR A 1 82 ? -10.762 -2.015 4.115 1.00 87.44 82 TYR A N 1
ATOM 619 C CA . TYR A 1 82 ? -11.855 -2.175 3.145 1.00 87.44 82 TYR A CA 1
ATOM 620 C C . TYR A 1 82 ? -11.811 -1.158 2.006 1.00 87.44 82 TYR A C 1
ATOM 622 O O . TYR A 1 82 ? -12.168 -1.493 0.880 1.00 87.44 82 TYR A O 1
ATOM 630 N N . SER A 1 83 ? -11.341 0.063 2.266 1.00 87.69 83 SER A N 1
ATOM 631 C CA . SER A 1 83 ? -11.184 1.075 1.220 1.00 87.69 83 SER A CA 1
ATOM 632 C C . SER A 1 83 ? -10.116 0.719 0.181 1.00 87.69 83 SER A C 1
ATOM 634 O O . SER A 1 83 ? -10.102 1.333 -0.886 1.00 87.69 83 SER A O 1
ATOM 636 N N . LEU A 1 84 ? -9.222 -0.229 0.488 1.00 87.44 84 LEU A N 1
ATOM 637 C CA . LEU A 1 84 ? -8.196 -0.722 -0.429 1.00 87.44 84 LEU A CA 1
ATOM 638 C C . LEU A 1 84 ? -8.721 -1.816 -1.357 1.00 87.44 84 LEU A C 1
ATOM 640 O O . LEU A 1 84 ? -8.124 -2.030 -2.405 1.00 87.44 84 LEU A O 1
ATOM 644 N N . LEU A 1 85 ? -9.814 -2.499 -1.002 1.00 89.50 85 LEU A N 1
ATOM 645 C CA . LEU A 1 85 ? -10.348 -3.608 -1.789 1.00 89.50 85 LEU A CA 1
ATOM 646 C C . LEU A 1 85 ? -10.628 -3.159 -3.232 1.00 89.50 85 LEU A C 1
ATOM 648 O O . LEU A 1 85 ? -11.328 -2.175 -3.470 1.00 89.50 85 LEU A O 1
ATOM 652 N N . GLY A 1 86 ? -10.065 -3.881 -4.198 1.00 82.19 86 GLY A N 1
ATOM 653 C CA . GLY A 1 86 ? -10.170 -3.575 -5.621 1.00 82.19 86 GLY A CA 1
ATOM 654 C C . GLY A 1 86 ? -9.258 -2.449 -6.120 1.00 82.19 86 GLY A C 1
ATOM 655 O O . GLY A 1 86 ? -9.196 -2.249 -7.333 1.00 82.19 86 GLY A O 1
ATOM 656 N N . LYS A 1 87 ? -8.539 -1.745 -5.236 1.00 82.19 87 LYS A N 1
ATOM 657 C CA . LYS A 1 87 ? -7.519 -0.756 -5.610 1.00 82.19 87 LYS A CA 1
ATOM 658 C C . LYS A 1 87 ? -6.169 -1.423 -5.832 1.00 82.19 87 LYS A C 1
ATOM 660 O O . LYS A 1 87 ? -5.911 -2.515 -5.329 1.00 82.19 87 LYS A O 1
ATOM 665 N N . TYR A 1 88 ? -5.306 -0.729 -6.559 1.00 79.19 88 TYR A N 1
ATOM 666 C CA . TYR A 1 88 ? -3.911 -1.107 -6.716 1.00 79.19 88 TYR A CA 1
ATOM 667 C C . TYR A 1 88 ? -3.071 -0.483 -5.603 1.00 79.19 88 TYR A C 1
ATOM 669 O O . TYR A 1 88 ? -3.258 0.685 -5.247 1.00 79.19 88 TYR A O 1
ATOM 677 N N . VAL A 1 89 ? -2.176 -1.277 -5.023 1.00 79.00 89 VAL A N 1
ATOM 678 C CA . VAL A 1 89 ? -1.354 -0.889 -3.873 1.00 79.00 89 VAL A CA 1
ATOM 679 C C . VAL A 1 89 ? 0.086 -1.345 -4.048 1.00 79.00 89 VAL A C 1
ATOM 681 O O . VAL A 1 89 ? 0.369 -2.271 -4.807 1.00 79.00 89 VAL A O 1
ATOM 684 N N . TYR A 1 90 ? 0.975 -0.713 -3.287 1.00 77.19 90 TYR A N 1
ATOM 685 C CA . TYR A 1 90 ? 2.346 -1.172 -3.091 1.00 77.19 90 TYR A CA 1
ATOM 686 C C . TYR A 1 90 ? 2.470 -1.806 -1.724 1.00 77.19 90 TYR A C 1
ATOM 688 O O . TYR A 1 90 ? 2.088 -1.199 -0.718 1.00 77.19 90 TYR A O 1
ATOM 696 N N . VAL A 1 91 ? 3.056 -2.992 -1.684 1.00 82.06 91 VAL A N 1
ATOM 697 C CA . VAL A 1 91 ? 3.272 -3.733 -0.453 1.00 82.06 91 VAL A CA 1
ATOM 698 C C . VAL A 1 91 ? 4.747 -4.054 -0.301 1.00 82.06 91 VAL A C 1
ATOM 700 O O . VAL A 1 91 ? 5.384 -4.549 -1.221 1.00 82.06 91 VAL A O 1
ATOM 703 N N . SER A 1 92 ? 5.293 -3.756 0.869 1.00 77.62 92 SER A N 1
ATOM 704 C CA . SER A 1 92 ? 6.667 -4.087 1.230 1.00 77.62 92 SER A CA 1
ATOM 705 C C . SER A 1 92 ? 6.746 -5.532 1.721 1.00 77.62 92 SER A C 1
ATOM 707 O O . SER A 1 92 ? 6.131 -5.884 2.735 1.00 77.62 92 SER A O 1
ATOM 709 N N . ASP A 1 93 ? 7.510 -6.377 1.027 1.00 72.56 93 ASP A N 1
ATOM 710 C CA . ASP A 1 93 ? 7.838 -7.714 1.522 1.00 72.56 93 ASP A CA 1
ATOM 711 C C . ASP A 1 93 ? 9.042 -7.633 2.473 1.00 72.56 93 ASP A C 1
ATOM 713 O O . ASP A 1 93 ? 10.205 -7.566 2.067 1.00 72.56 93 ASP A O 1
ATOM 717 N N . THR A 1 94 ? 8.751 -7.583 3.773 1.00 65.81 94 THR A N 1
ATOM 718 C CA . THR A 1 94 ? 9.768 -7.440 4.826 1.00 65.81 94 THR A CA 1
ATOM 719 C C . THR A 1 94 ? 10.384 -8.782 5.240 1.00 65.81 94 THR A C 1
ATOM 721 O O . THR A 1 94 ? 11.398 -8.785 5.939 1.00 65.81 94 THR A O 1
ATOM 724 N N . ASP A 1 95 ? 9.852 -9.921 4.770 1.00 63.06 95 ASP A N 1
ATOM 725 C CA . ASP A 1 95 ? 10.380 -11.255 5.111 1.00 63.06 95 ASP A CA 1
ATOM 726 C C . ASP A 1 95 ? 11.809 -11.471 4.579 1.00 63.06 95 ASP A C 1
ATOM 728 O O . ASP A 1 95 ? 12.531 -12.348 5.053 1.00 63.06 95 ASP A O 1
ATOM 732 N N . LYS A 1 96 ? 12.266 -10.639 3.633 1.00 54.81 96 LYS A N 1
ATOM 733 C CA . LYS A 1 96 ? 13.631 -10.692 3.088 1.00 54.81 96 LYS A CA 1
ATOM 734 C C . LYS A 1 96 ? 14.678 -9.903 3.891 1.00 54.81 96 LYS A C 1
ATOM 736 O O . LYS A 1 96 ? 15.837 -9.893 3.486 1.00 54.81 96 LYS A O 1
ATOM 741 N N . GLY A 1 97 ? 14.322 -9.264 5.015 1.00 46.41 97 GLY A N 1
ATOM 742 C CA . GLY A 1 97 ? 15.275 -8.719 6.005 1.00 46.41 97 GLY A CA 1
ATOM 743 C C . GLY A 1 97 ? 16.295 -7.681 5.499 1.00 46.41 97 GLY A C 1
ATOM 744 O O . GLY A 1 97 ? 17.265 -7.383 6.194 1.00 46.41 97 GLY A O 1
ATOM 745 N N . GLY A 1 98 ? 16.115 -7.148 4.289 1.00 52.00 98 GLY A N 1
ATOM 746 C CA . GLY A 1 98 ? 17.055 -6.238 3.643 1.00 52.00 98 GLY A CA 1
ATOM 747 C C . GLY A 1 98 ? 16.784 -4.769 3.962 1.00 52.00 98 GLY A C 1
ATOM 748 O O . GLY A 1 98 ? 15.651 -4.361 4.192 1.00 52.00 98 GLY A O 1
ATOM 749 N N . ILE A 1 99 ? 17.838 -3.952 3.885 1.00 48.78 99 ILE A N 1
ATOM 750 C CA . ILE A 1 99 ? 17.791 -2.481 4.013 1.00 48.78 99 ILE A CA 1
ATOM 751 C C . ILE A 1 99 ? 16.949 -1.837 2.880 1.00 48.78 99 ILE A C 1
ATOM 753 O O . ILE A 1 99 ? 16.541 -0.686 2.993 1.00 48.78 99 ILE A O 1
ATOM 757 N N . ASN A 1 100 ? 16.625 -2.599 1.825 1.00 52.69 100 ASN A N 1
ATOM 758 C CA . ASN A 1 100 ? 15.729 -2.223 0.729 1.00 52.69 100 ASN A CA 1
ATOM 759 C C . ASN A 1 100 ? 14.678 -3.333 0.521 1.00 52.69 100 ASN A C 1
ATOM 761 O O . ASN A 1 100 ? 14.967 -4.297 -0.194 1.00 52.69 100 ASN A O 1
ATOM 765 N N . PRO A 1 101 ? 13.502 -3.267 1.169 1.00 60.81 101 PRO A N 1
ATOM 766 C CA . PRO A 1 101 ? 12.458 -4.258 0.950 1.00 60.81 101 PRO A CA 1
ATOM 767 C C . PRO A 1 101 ? 11.915 -4.149 -0.477 1.00 60.81 101 PRO A C 1
ATOM 769 O O . PRO A 1 101 ? 11.702 -3.054 -1.000 1.00 60.81 101 PRO A O 1
ATOM 772 N N . GLU A 1 102 ? 11.706 -5.299 -1.108 1.00 59.75 102 GLU A N 1
ATOM 773 C CA . GLU A 1 102 ? 11.108 -5.388 -2.436 1.00 59.75 102 GLU A CA 1
ATOM 774 C C . GLU A 1 102 ? 9.657 -4.895 -2.361 1.00 59.75 102 GLU A C 1
ATOM 776 O O . GLU A 1 102 ? 8.875 -5.360 -1.524 1.00 59.75 102 GLU A O 1
ATOM 781 N N . LEU A 1 103 ? 9.314 -3.912 -3.199 1.00 69.75 103 LEU A N 1
ATOM 782 C CA . LEU A 1 103 ? 7.953 -3.397 -3.305 1.00 69.75 103 LEU A CA 1
ATOM 783 C C . LEU A 1 103 ? 7.194 -4.203 -4.351 1.00 69.75 103 LEU A C 1
ATOM 785 O O . LEU A 1 103 ? 7.551 -4.215 -5.526 1.00 69.75 103 LEU A O 1
ATOM 789 N N . ILE A 1 104 ? 6.120 -4.840 -3.907 1.00 72.62 104 ILE A N 1
ATOM 790 C CA . ILE A 1 104 ? 5.223 -5.636 -4.731 1.00 72.62 104 ILE A CA 1
ATOM 791 C C . ILE A 1 104 ? 4.027 -4.766 -5.092 1.00 72.62 104 ILE A C 1
ATOM 793 O O . ILE A 1 104 ? 3.372 -4.200 -4.215 1.00 72.62 104 ILE A O 1
ATOM 797 N N . PHE A 1 105 ? 3.759 -4.646 -6.387 1.00 73.81 105 PHE A N 1
ATOM 798 C CA . PHE A 1 105 ? 2.591 -3.953 -6.912 1.00 73.81 105 PHE A CA 1
ATOM 799 C C . PHE A 1 105 ? 1.521 -4.964 -7.290 1.00 73.81 105 PHE A C 1
ATOM 801 O O . PHE A 1 105 ? 1.805 -5.900 -8.030 1.00 73.81 105 PHE A O 1
ATOM 808 N N . GLY A 1 106 ? 0.286 -4.716 -6.869 1.00 70.94 106 GLY A N 1
ATOM 809 C CA . GLY A 1 106 ? -0.836 -5.504 -7.346 1.00 70.94 106 GLY A CA 1
ATOM 810 C C . GLY A 1 106 ? -2.177 -4.982 -6.864 1.00 70.94 106 GLY A C 1
ATOM 811 O O . GLY A 1 106 ? -2.276 -4.022 -6.090 1.00 70.94 106 GLY A O 1
ATOM 812 N N . LYS A 1 107 ? -3.236 -5.614 -7.362 1.00 82.50 107 LYS A N 1
ATOM 813 C CA . LYS A 1 107 ? -4.609 -5.302 -6.976 1.00 82.50 107 LYS A CA 1
ATOM 814 C C . LYS A 1 107 ? -4.943 -6.000 -5.664 1.00 82.50 107 LYS A C 1
ATOM 816 O O . LYS A 1 107 ? -4.646 -7.177 -5.491 1.00 82.50 107 LYS A O 1
ATOM 821 N N . VAL A 1 108 ? -5.616 -5.296 -4.760 1.00 88.50 108 VAL A N 1
ATOM 822 C CA . VAL A 1 108 ? -6.136 -5.911 -3.537 1.00 88.50 108 VAL A CA 1
ATOM 823 C C . VAL A 1 108 ? -7.367 -6.741 -3.879 1.00 88.50 108 VAL A C 1
ATOM 825 O O . VAL A 1 108 ? -8.430 -6.203 -4.196 1.00 88.50 108 VAL A O 1
ATOM 828 N N . GLU A 1 109 ? -7.230 -8.057 -3.792 1.00 89.88 109 GLU A N 1
ATOM 829 C CA . GLU A 1 109 ? -8.300 -9.016 -4.092 1.00 89.88 109 GLU A CA 1
ATOM 830 C C . GLU A 1 109 ? -9.147 -9.345 -2.862 1.00 89.88 109 GLU A C 1
ATOM 832 O O . GLU A 1 109 ? -10.313 -9.724 -2.971 1.00 89.88 109 GLU A O 1
ATOM 837 N N . GLY A 1 110 ? -8.572 -9.170 -1.672 1.00 92.19 110 GLY A N 1
ATOM 838 C CA . GLY A 1 110 ? -9.214 -9.530 -0.419 1.00 92.19 110 GLY A CA 1
ATOM 839 C C . GLY A 1 110 ? -8.666 -8.755 0.767 1.00 92.19 110 GLY A C 1
ATOM 840 O O . GLY A 1 110 ? -7.507 -8.346 0.788 1.00 92.19 110 GLY A O 1
ATOM 841 N N . VAL A 1 111 ? -9.520 -8.579 1.772 1.00 92.25 111 VAL A N 1
ATOM 842 C CA . VAL A 1 111 ? -9.183 -7.949 3.049 1.00 92.25 111 VAL A CA 1
ATOM 843 C C . VAL A 1 111 ? -9.813 -8.774 4.159 1.00 92.25 111 VAL A C 1
ATOM 845 O O . VAL A 1 111 ? -11.014 -9.046 4.124 1.00 92.25 111 VAL A O 1
ATOM 848 N N . PHE A 1 112 ? -9.022 -9.190 5.141 1.00 90.31 112 PHE A N 1
ATOM 849 C CA . PHE A 1 112 ? -9.513 -9.993 6.259 1.00 90.31 112 PHE A CA 1
ATOM 850 C C . PHE A 1 112 ? -8.666 -9.761 7.509 1.00 90.31 112 PHE A C 1
ATOM 852 O O . PHE A 1 112 ? -7.486 -9.434 7.430 1.00 90.31 112 PHE A O 1
ATOM 859 N N . LYS A 1 113 ? -9.274 -9.966 8.677 1.00 88.56 113 LYS A N 1
ATOM 860 C CA . LYS A 1 113 ? -8.596 -9.875 9.972 1.00 88.56 113 LYS A CA 1
ATOM 861 C C . LYS A 1 113 ? -8.270 -11.277 10.478 1.00 88.56 113 LYS A C 1
ATOM 863 O O . LYS A 1 113 ? -9.157 -12.127 10.557 1.00 88.56 113 LYS A O 1
ATOM 868 N N . GLN A 1 114 ? -7.018 -11.515 10.854 1.00 87.06 114 GLN A N 1
ATOM 869 C CA . GLN A 1 114 ? -6.571 -12.762 11.474 1.00 87.06 114 GLN A CA 1
ATOM 870 C C . GLN A 1 114 ? -5.723 -12.431 12.704 1.00 87.06 114 GLN A C 1
ATOM 872 O O . GLN A 1 114 ? -4.797 -11.635 12.628 1.00 87.06 114 GLN A O 1
ATOM 877 N N . ASN A 1 115 ? -6.057 -13.017 13.859 1.00 85.62 115 ASN A N 1
ATOM 878 C CA . ASN A 1 115 ? -5.358 -12.776 15.133 1.00 85.62 115 ASN A CA 1
ATOM 879 C C . ASN A 1 115 ? -5.224 -11.285 15.520 1.00 85.62 115 ASN A C 1
ATOM 881 O O . ASN A 1 115 ? -4.237 -10.888 16.126 1.00 85.62 115 ASN A O 1
ATOM 885 N N . GLY A 1 116 ? -6.205 -10.450 15.156 1.00 82.50 116 GLY A N 1
ATOM 886 C CA . GLY A 1 116 ? -6.188 -9.008 15.440 1.00 82.50 116 GLY A CA 1
ATOM 887 C C . GLY A 1 116 ? -5.385 -8.162 14.447 1.00 82.50 116 GLY A C 1
ATOM 888 O O . GLY A 1 116 ? -5.463 -6.941 14.510 1.00 82.50 116 GLY A O 1
ATOM 889 N N . ILE A 1 117 ? -4.680 -8.789 13.504 1.00 85.75 117 ILE A N 1
ATOM 890 C CA . ILE A 1 117 ? -3.939 -8.112 12.440 1.00 85.75 117 ILE A CA 1
ATOM 891 C C . ILE A 1 117 ? -4.823 -8.073 11.193 1.00 85.75 117 ILE A C 1
ATOM 893 O O . ILE A 1 117 ? -5.379 -9.095 10.778 1.00 85.75 117 ILE A O 1
ATOM 897 N N . ASP A 1 118 ? -4.984 -6.886 10.616 1.00 89.94 118 ASP A N 1
ATOM 898 C CA . ASP A 1 118 ? -5.643 -6.707 9.325 1.00 89.94 118 ASP A CA 1
ATOM 899 C C . ASP A 1 118 ? -4.670 -7.087 8.202 1.00 89.94 118 ASP A C 1
ATOM 901 O O . ASP A 1 118 ? -3.517 -6.657 8.203 1.00 89.94 118 ASP A O 1
ATOM 905 N N . TYR A 1 119 ? -5.130 -7.897 7.251 1.00 91.75 119 TYR A N 1
ATOM 906 C CA . TYR A 1 119 ? -4.361 -8.360 6.099 1.00 91.75 119 TYR A CA 1
ATOM 907 C C . TYR A 1 119 ? -5.019 -7.931 4.793 1.00 91.75 119 TYR A C 1
ATOM 909 O O . TYR A 1 119 ? -6.248 -7.913 4.675 1.00 91.75 119 TYR A O 1
ATOM 917 N N . VAL A 1 120 ? -4.180 -7.678 3.794 1.00 92.50 120 VAL A N 1
ATOM 918 C CA . VAL A 1 120 ? -4.559 -7.528 2.389 1.00 92.50 120 VAL A CA 1
ATOM 919 C C . VAL A 1 120 ? -4.050 -8.730 1.590 1.00 92.50 120 VAL A C 1
ATOM 921 O O . VAL A 1 120 ? -2.978 -9.265 1.879 1.00 92.50 120 VAL A O 1
ATOM 924 N N . VAL A 1 121 ? -4.827 -9.180 0.605 1.00 92.38 121 VAL A N 1
ATOM 925 C CA . VAL A 1 121 ? -4.400 -10.175 -0.391 1.00 92.38 121 VAL A CA 1
ATOM 926 C C . VAL A 1 121 ? -4.001 -9.441 -1.655 1.00 92.38 121 VAL A C 1
ATOM 928 O O . VAL A 1 121 ? -4.826 -8.720 -2.216 1.00 92.38 121 VAL A O 1
ATOM 931 N N . VAL A 1 122 ? -2.764 -9.646 -2.087 1.00 85.62 122 VAL A N 1
ATOM 932 C CA . VAL A 1 122 ? -2.225 -9.137 -3.349 1.00 85.62 122 VAL A CA 1
ATOM 933 C C . VAL A 1 122 ? -1.511 -10.300 -4.032 1.00 85.62 122 VAL A C 1
ATOM 935 O O . VAL A 1 122 ? -0.664 -10.934 -3.401 1.00 85.62 122 VAL A O 1
ATOM 938 N N . ASP A 1 123 ? -1.890 -10.607 -5.274 1.00 81.56 123 ASP A N 1
ATOM 939 C CA . ASP A 1 123 ? -1.373 -11.741 -6.059 1.00 81.56 123 ASP A CA 1
ATOM 940 C C . ASP A 1 123 ? -1.366 -13.063 -5.268 1.00 81.56 123 ASP A C 1
ATOM 942 O O . ASP A 1 123 ? -0.336 -13.713 -5.105 1.00 81.56 123 ASP A O 1
ATOM 946 N N . GLU A 1 124 ? -2.516 -13.426 -4.688 1.00 83.62 124 GLU A N 1
ATOM 947 C CA . GLU A 1 124 ? -2.720 -14.633 -3.863 1.00 83.62 124 GLU A CA 1
ATOM 948 C C . GLU A 1 124 ? -1.899 -14.710 -2.552 1.00 83.62 124 GLU A C 1
ATOM 950 O O . GLU A 1 124 ? -2.148 -15.585 -1.713 1.00 83.62 124 GLU A O 1
ATOM 955 N N . LYS A 1 125 ? -0.970 -13.776 -2.305 1.00 88.19 125 LYS A N 1
ATOM 956 C CA . LYS A 1 125 ? -0.173 -13.697 -1.073 1.00 88.19 125 LYS A CA 1
ATOM 957 C C . LYS A 1 125 ? -0.782 -12.703 -0.082 1.00 88.19 125 LYS A C 1
ATOM 959 O O . LYS A 1 125 ? -1.345 -11.667 -0.431 1.00 88.19 125 LYS A O 1
ATOM 964 N N . LYS A 1 126 ? -0.692 -13.055 1.202 1.00 91.19 126 LYS A N 1
ATOM 965 C CA . LYS A 1 126 ? -1.229 -12.273 2.321 1.00 91.19 126 LYS A CA 1
ATOM 966 C C . LYS A 1 126 ? -0.146 -11.370 2.884 1.00 91.19 126 LYS A C 1
ATOM 968 O O . LYS A 1 126 ? 0.918 -11.864 3.249 1.00 91.19 126 LYS A O 1
ATOM 973 N N . TYR A 1 127 ? -0.464 -10.095 3.052 1.00 89.38 127 TYR A N 1
ATOM 974 C CA . TYR A 1 127 ? 0.430 -9.125 3.669 1.00 89.38 127 TYR A CA 1
ATOM 975 C C . TYR A 1 127 ? -0.286 -8.367 4.784 1.00 89.38 127 TYR A C 1
ATOM 977 O O . TYR A 1 127 ? -1.470 -8.051 4.633 1.00 89.38 127 TYR A O 1
ATOM 985 N N . PRO A 1 128 ? 0.388 -8.068 5.906 1.00 91.38 128 PRO A N 1
ATOM 986 C CA . PRO A 1 128 ? -0.168 -7.186 6.923 1.00 91.38 128 PRO A CA 1
ATOM 987 C C . PRO A 1 128 ? -0.527 -5.823 6.321 1.00 91.38 128 PRO A C 1
ATOM 989 O O . PRO A 1 128 ? 0.211 -5.296 5.491 1.00 91.38 128 PRO A O 1
ATOM 992 N N . LEU A 1 129 ? -1.619 -5.208 6.778 1.00 88.12 129 LEU A N 1
ATOM 993 C CA . LEU A 1 129 ? -2.022 -3.862 6.357 1.00 88.12 129 LEU A CA 1
ATOM 994 C C . LEU A 1 129 ? -0.907 -2.832 6.605 1.00 88.12 129 LEU A C 1
ATOM 996 O O . LEU A 1 129 ? -0.741 -1.907 5.820 1.00 88.12 129 LEU A O 1
ATOM 1000 N N . SER A 1 130 ? -0.101 -3.026 7.653 1.00 87.38 130 SER A N 1
ATOM 1001 C CA . SER A 1 130 ? 1.075 -2.201 7.964 1.00 87.38 130 SER A CA 1
ATOM 1002 C C . SER A 1 130 ? 2.160 -2.223 6.887 1.00 87.38 130 SER A C 1
ATOM 1004 O O . SER A 1 130 ? 2.992 -1.323 6.851 1.00 87.38 130 SER A O 1
ATOM 1006 N N . ASN A 1 131 ? 2.175 -3.246 6.031 1.00 87.81 131 ASN A N 1
ATOM 1007 C CA . ASN A 1 131 ? 3.142 -3.373 4.947 1.00 87.81 131 ASN A CA 1
ATOM 1008 C C . ASN A 1 131 ? 2.681 -2.652 3.677 1.00 87.81 131 ASN A C 1
ATOM 1010 O O . ASN A 1 131 ? 3.454 -2.558 2.724 1.00 87.81 131 ASN A O 1
ATOM 1014 N N . VAL A 1 132 ? 1.445 -2.146 3.644 1.00 85.12 132 VAL A N 1
ATOM 1015 C CA . VAL A 1 132 ? 0.954 -1.322 2.541 1.00 85.12 132 VAL A CA 1
ATOM 1016 C C . VAL A 1 132 ? 1.618 0.048 2.629 1.00 85.12 132 VAL A C 1
ATOM 1018 O O . VAL A 1 132 ? 1.389 0.809 3.566 1.00 85.12 132 VAL A O 1
ATOM 1021 N N . VAL A 1 133 ? 2.445 0.361 1.637 1.00 81.12 133 VAL A N 1
ATOM 1022 C CA . VAL A 1 133 ? 3.224 1.605 1.581 1.00 81.12 133 VAL A CA 1
ATOM 1023 C C . VAL A 1 133 ? 2.403 2.743 0.975 1.00 81.12 133 VAL A C 1
ATOM 1025 O O . VAL A 1 133 ? 2.570 3.901 1.350 1.00 81.12 133 VAL A O 1
ATOM 1028 N N . GLY A 1 134 ? 1.482 2.430 0.060 1.00 75.69 134 GLY A N 1
ATOM 1029 C CA . GLY A 1 134 ? 0.632 3.439 -0.559 1.00 75.69 134 GLY A CA 1
ATOM 1030 C C . GLY A 1 134 ? -0.347 2.893 -1.592 1.00 75.69 134 GLY A C 1
ATOM 1031 O O . GLY A 1 134 ? -0.272 1.735 -2.008 1.00 75.69 134 GLY A O 1
ATOM 1032 N N . LEU A 1 135 ? -1.267 3.767 -2.003 1.00 70.81 135 LEU A N 1
ATOM 1033 C CA . LEU A 1 135 ? -2.170 3.554 -3.131 1.00 70.81 135 LEU A CA 1
ATOM 1034 C C . LEU A 1 135 ? -1.446 3.884 -4.438 1.00 70.81 135 LEU A C 1
ATOM 1036 O O . LEU A 1 135 ? -0.810 4.932 -4.541 1.00 70.81 135 LEU A O 1
ATOM 1040 N N . ALA A 1 136 ? -1.592 3.027 -5.441 1.00 63.09 136 ALA A N 1
ATOM 1041 C CA . ALA A 1 136 ? -1.190 3.336 -6.802 1.00 63.09 136 ALA A CA 1
ATOM 1042 C C . ALA A 1 136 ? -2.322 4.069 -7.531 1.00 63.09 136 ALA A C 1
ATOM 1044 O O . ALA A 1 136 ? -3.489 3.674 -7.442 1.00 63.09 136 ALA A O 1
ATOM 1045 N N . HIS A 1 137 ? -1.986 5.152 -8.232 1.00 59.72 137 HIS A N 1
ATOM 1046 C CA . HIS A 1 137 ? -2.930 5.835 -9.107 1.00 59.72 137 HIS A CA 1
ATOM 1047 C C . HIS A 1 137 ? -2.827 5.222 -10.502 1.00 59.72 137 HIS A C 1
ATOM 1049 O O . HIS A 1 137 ? -1.843 5.422 -11.211 1.00 59.72 137 HIS A O 1
ATOM 1055 N N . VAL A 1 138 ? -3.847 4.451 -10.860 1.00 52.22 138 VAL A N 1
ATOM 1056 C CA . VAL A 1 138 ? -3.982 3.833 -12.177 1.00 52.22 138 VAL A CA 1
ATOM 1057 C C . VAL A 1 138 ? -4.967 4.684 -12.971 1.00 52.22 138 VAL A C 1
ATOM 1059 O O . VAL A 1 138 ? -6.054 4.981 -12.468 1.00 52.22 138 VAL A O 1
ATOM 1062 N N . ASP A 1 139 ? -4.574 5.126 -14.164 1.00 52.53 139 ASP A N 1
ATOM 1063 C CA . ASP A 1 139 ? -5.460 5.882 -15.047 1.00 52.53 139 ASP A CA 1
ATOM 1064 C C . ASP A 1 139 ? -6.625 5.011 -15.567 1.00 52.53 139 ASP A C 1
ATOM 1066 O O . ASP A 1 139 ? -6.649 3.789 -15.395 1.00 52.53 139 ASP A O 1
ATOM 1070 N N . GLU A 1 140 ? -7.628 5.627 -16.207 1.00 44.56 140 GLU A N 1
ATOM 107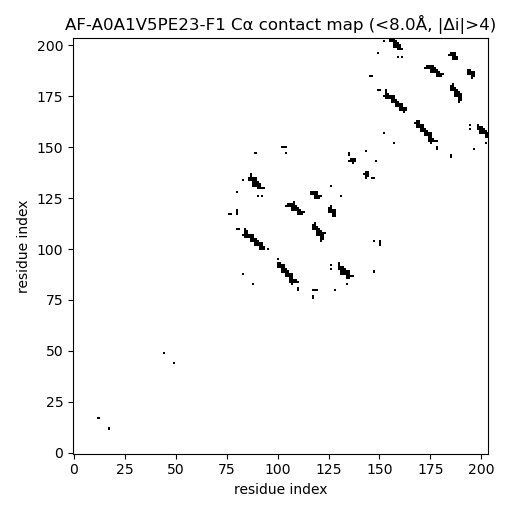1 C CA . GLU A 1 140 ? -8.798 4.906 -16.745 1.00 44.56 140 GLU A CA 1
ATOM 1072 C C . GLU A 1 140 ? -8.447 3.869 -17.834 1.00 44.56 140 GLU A C 1
ATOM 1074 O O . GLU A 1 140 ? -9.293 3.050 -18.196 1.00 44.56 140 GLU A O 1
ATOM 1079 N N . ALA A 1 141 ? -7.206 3.861 -18.334 1.00 51.69 141 ALA A N 1
ATOM 1080 C CA . ALA A 1 141 ? -6.697 2.878 -19.284 1.00 51.69 141 ALA A CA 1
ATOM 1081 C C . ALA A 1 141 ? -5.982 1.692 -18.608 1.00 51.69 141 ALA A C 1
ATOM 1083 O O . ALA A 1 141 ? -5.527 0.783 -19.304 1.00 51.69 141 ALA A O 1
ATOM 1084 N N . GLY A 1 142 ? -5.900 1.663 -17.272 1.00 46.94 142 GLY A N 1
ATOM 1085 C CA . GLY A 1 142 ? -5.198 0.610 -16.541 1.00 46.94 142 GLY A CA 1
ATOM 1086 C C . GLY A 1 142 ? -3.679 0.805 -16.483 1.00 46.94 142 GLY A C 1
ATOM 1087 O O . GLY A 1 142 ? -2.982 -0.111 -16.047 1.00 46.94 142 GLY A O 1
ATOM 1088 N N . ASN A 1 143 ? -3.163 1.965 -16.906 1.00 50.91 143 ASN A N 1
ATOM 1089 C CA . ASN A 1 143 ? -1.739 2.279 -16.895 1.00 50.91 143 ASN A CA 1
ATOM 1090 C C . ASN A 1 143 ? -1.372 3.086 -15.639 1.00 50.91 143 ASN A C 1
ATOM 1092 O O . ASN A 1 143 ? -2.053 4.029 -15.233 1.00 50.91 143 ASN A O 1
ATOM 1096 N N . ASP A 1 144 ? -0.286 2.677 -14.989 1.00 50.72 144 ASP A N 1
ATOM 1097 C CA . ASP A 1 144 ? 0.202 3.257 -13.740 1.00 50.72 144 ASP A CA 1
ATOM 1098 C C . ASP A 1 144 ? 1.057 4.496 -14.029 1.00 50.72 144 ASP A C 1
ATOM 1100 O O . ASP A 1 144 ? 2.178 4.395 -14.534 1.00 50.72 144 ASP A O 1
ATOM 1104 N N . ALA A 1 145 ? 0.549 5.684 -13.706 1.00 48.91 145 ALA A N 1
ATOM 1105 C CA . ALA A 1 145 ? 1.340 6.900 -13.785 1.00 48.91 145 ALA A CA 1
ATOM 1106 C C . ALA A 1 145 ? 2.080 7.113 -12.458 1.00 48.91 145 ALA A C 1
ATOM 1108 O O . ALA A 1 145 ? 1.598 7.806 -11.563 1.00 48.91 145 ALA A O 1
ATOM 1109 N N . SER A 1 146 ? 3.288 6.543 -12.379 1.00 53.66 146 SER A N 1
ATOM 1110 C CA . SER A 1 146 ? 4.541 7.208 -11.960 1.00 53.66 146 SER A CA 1
ATOM 1111 C C . SER A 1 146 ? 5.387 6.555 -10.860 1.00 53.66 146 SER A C 1
ATOM 1113 O O . SER A 1 146 ? 6.544 6.950 -10.730 1.00 53.66 146 SER A O 1
ATOM 1115 N N . LEU A 1 147 ? 4.955 5.494 -10.164 1.00 51.03 147 LEU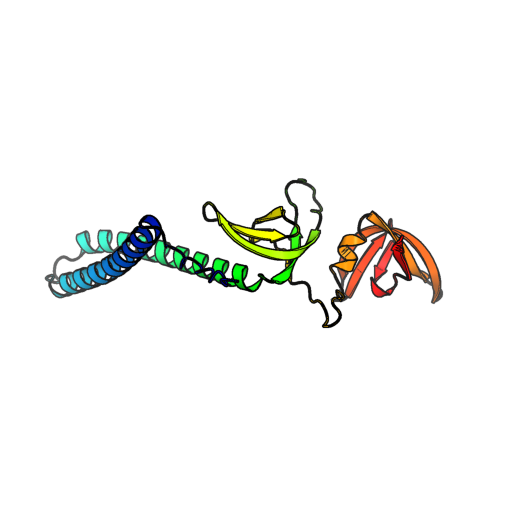 A N 1
ATOM 1116 C CA . LEU A 1 147 ? 5.829 4.798 -9.190 1.00 51.03 147 LEU A CA 1
ATOM 1117 C C . LEU A 1 147 ? 5.803 3.250 -9.279 1.00 51.03 147 LEU A C 1
ATOM 1119 O O . LEU A 1 147 ? 6.807 2.635 -8.916 1.00 51.03 147 LEU A O 1
ATOM 1123 N N . ALA A 1 148 ? 4.763 2.598 -9.833 1.00 48.16 148 ALA A N 1
ATOM 1124 C CA . ALA A 1 148 ? 4.598 1.131 -9.742 1.00 48.16 148 ALA A CA 1
ATOM 1125 C C . ALA A 1 148 ? 5.136 0.386 -10.932 1.00 48.16 148 ALA A C 1
ATOM 1127 O O . ALA A 1 148 ? 5.758 -0.663 -10.763 1.00 48.16 148 ALA A O 1
ATOM 1128 N N . MET A 1 149 ? 5.007 0.982 -12.113 1.00 44.88 149 MET A N 1
ATOM 1129 C CA . MET A 1 149 ? 5.816 0.548 -13.241 1.00 44.88 149 MET A CA 1
ATOM 1130 C C . MET A 1 149 ? 7.303 0.707 -12.934 1.00 44.88 149 MET A C 1
ATOM 1132 O O . MET A 1 149 ? 8.086 -0.123 -13.370 1.00 44.88 149 MET A O 1
ATOM 1136 N N . ASN A 1 150 ? 7.693 1.687 -12.112 1.00 50.16 150 ASN A N 1
ATOM 1137 C CA . ASN A 1 150 ? 9.101 1.954 -11.836 1.00 50.16 150 ASN A CA 1
ATOM 1138 C C . ASN A 1 150 ? 9.710 0.966 -10.847 1.00 50.16 150 ASN A C 1
ATOM 1140 O O . ASN A 1 150 ? 10.828 0.515 -11.075 1.00 50.16 150 ASN A O 1
ATOM 1144 N N . ALA A 1 151 ? 8.980 0.561 -9.801 1.00 54.59 151 ALA A N 1
ATOM 1145 C CA . ALA A 1 151 ? 9.447 -0.463 -8.860 1.00 54.59 151 ALA A CA 1
ATOM 1146 C C . ALA A 1 151 ? 9.787 -1.793 -9.561 1.00 54.59 151 ALA A C 1
ATOM 1148 O O . ALA A 1 151 ? 10.775 -2.432 -9.207 1.00 54.59 151 ALA A O 1
ATOM 1149 N N . GLN A 1 152 ? 9.044 -2.154 -10.615 1.00 57.81 152 GLN A N 1
ATOM 1150 C CA . GLN A 1 152 ? 9.324 -3.328 -11.456 1.00 57.81 152 GLN A CA 1
ATOM 1151 C C . GLN A 1 152 ? 10.582 -3.181 -12.327 1.00 57.81 152 GLN A C 1
ATOM 1153 O O . GLN A 1 152 ? 11.076 -4.168 -12.873 1.00 57.81 152 GLN A O 1
ATOM 1158 N N . LEU A 1 153 ? 11.110 -1.963 -12.470 1.00 64.62 153 LEU A N 1
ATOM 1159 C CA . LEU A 1 153 ? 12.363 -1.709 -13.175 1.00 64.62 153 LEU A CA 1
ATOM 1160 C C . LEU A 1 153 ? 13.582 -1.963 -12.289 1.00 64.62 153 LEU A C 1
ATOM 1162 O O . LEU A 1 153 ? 14.687 -2.063 -12.816 1.00 64.62 153 LEU A O 1
ATOM 1166 N N . ILE A 1 154 ? 13.421 -2.076 -10.966 1.00 69.75 154 ILE A N 1
ATOM 1167 C CA . ILE A 1 154 ? 14.543 -2.385 -10.078 1.00 69.75 154 ILE A CA 1
ATOM 1168 C C . ILE A 1 154 ? 15.055 -3.791 -10.422 1.00 69.75 154 ILE A C 1
ATOM 1170 O O . ILE A 1 154 ? 14.333 -4.780 -10.341 1.00 69.75 154 ILE A O 1
ATOM 1174 N N . GLY A 1 155 ? 16.312 -3.872 -10.854 1.00 64.62 155 GLY A N 1
ATOM 1175 C CA . GLY A 1 155 ? 16.957 -5.079 -11.366 1.00 64.62 155 GLY A CA 1
ATOM 1176 C C . GLY A 1 155 ? 16.849 -5.278 -12.884 1.00 64.62 155 GLY A C 1
ATOM 1177 O O . GLY A 1 155 ? 17.498 -6.182 -13.409 1.00 64.62 155 GLY A O 1
ATOM 1178 N N . LYS A 1 156 ? 16.085 -4.445 -13.606 1.00 80.12 156 LYS A N 1
ATOM 1179 C CA . LYS A 1 156 ? 16.010 -4.448 -15.077 1.00 80.12 156 LYS A CA 1
ATOM 1180 C C . LYS A 1 156 ? 17.082 -3.569 -15.698 1.00 80.12 156 LYS A C 1
ATOM 1182 O O . LYS A 1 156 ? 17.559 -2.617 -15.078 1.00 80.12 156 LYS A O 1
ATOM 1187 N N . THR A 1 157 ? 17.447 -3.890 -16.937 1.00 81.81 157 THR A N 1
ATOM 1188 C CA . THR A 1 157 ? 18.357 -3.052 -17.713 1.00 81.81 157 THR A CA 1
ATOM 1189 C C . THR A 1 157 ? 17.540 -1.959 -18.372 1.00 81.81 157 THR A C 1
ATOM 1191 O O . THR A 1 157 ? 16.648 -2.231 -19.167 1.00 81.81 157 THR A O 1
ATOM 1194 N N . VAL A 1 158 ? 17.847 -0.708 -18.066 1.00 84.06 158 VAL A N 1
ATOM 1195 C CA . VAL A 1 158 ? 17.211 0.438 -18.712 1.00 84.06 158 VAL A CA 1
ATOM 1196 C C . VAL A 1 158 ? 18.202 1.177 -19.587 1.00 84.06 158 VAL A C 1
ATOM 1198 O O . VAL A 1 158 ? 19.406 1.179 -19.319 1.00 84.06 158 VAL A O 1
ATOM 1201 N N . LYS A 1 159 ? 17.693 1.797 -20.649 1.00 86.69 159 LYS A N 1
ATOM 1202 C CA . LYS A 1 159 ? 18.389 2.837 -21.402 1.00 86.69 159 LYS A CA 1
ATOM 1203 C C . LYS A 1 159 ? 17.777 4.179 -21.053 1.00 86.69 159 LYS A C 1
ATOM 1205 O O . LYS A 1 159 ? 16.554 4.297 -21.037 1.00 86.69 159 LYS A O 1
ATOM 1210 N N . PHE A 1 160 ? 18.608 5.174 -20.797 1.00 87.81 160 PHE A N 1
ATOM 1211 C CA . PHE A 1 160 ? 18.167 6.498 -20.377 1.00 87.81 160 PHE A CA 1
ATOM 1212 C C . PHE A 1 160 ? 19.003 7.598 -21.026 1.00 87.81 160 PHE A C 1
ATOM 1214 O O . PHE A 1 160 ? 20.173 7.386 -21.357 1.00 87.81 160 PHE A O 1
ATOM 1221 N N . SER A 1 161 ? 18.403 8.771 -21.214 1.00 85.31 161 SER A N 1
ATOM 1222 C CA . SER A 1 161 ? 19.105 9.977 -21.645 1.00 85.31 161 SER A CA 1
ATOM 1223 C C . SER A 1 161 ? 19.733 10.698 -20.455 1.00 85.31 161 SER A C 1
ATOM 1225 O O . SER A 1 161 ? 19.114 10.900 -19.414 1.00 85.31 161 SER A O 1
ATOM 1227 N N . GLN A 1 162 ? 20.985 11.121 -20.610 1.00 88.12 162 GLN A N 1
ATOM 1228 C CA . GLN A 1 162 ? 21.650 12.006 -19.666 1.00 88.12 162 GLN A CA 1
ATOM 1229 C C . GLN A 1 162 ? 22.372 13.114 -20.423 1.00 88.12 162 GLN A C 1
ATOM 1231 O O . GLN A 1 162 ? 23.093 12.868 -21.391 1.00 88.12 162 GLN A O 1
ATOM 1236 N N . LYS A 1 163 ? 22.149 14.346 -19.971 1.00 86.31 163 LYS A N 1
ATOM 1237 C CA . LYS A 1 163 ? 22.796 15.533 -20.515 1.00 86.31 163 LYS A CA 1
ATOM 1238 C C . LYS A 1 163 ? 24.158 15.721 -19.851 1.00 86.31 163 LYS A C 1
ATOM 1240 O O . LYS A 1 163 ? 24.235 15.651 -18.625 1.00 86.31 163 LYS A O 1
ATOM 1245 N N . ASP A 1 164 ? 25.204 15.941 -20.635 1.00 82.38 164 ASP A N 1
ATOM 1246 C CA . ASP A 1 164 ? 26.533 16.258 -20.101 1.00 82.38 164 ASP A CA 1
ATOM 1247 C C . ASP A 1 164 ? 26.694 17.755 -19.760 1.00 82.38 164 ASP A C 1
ATOM 1249 O O . ASP A 1 164 ? 25.766 18.556 -19.911 1.00 82.38 164 ASP A O 1
ATOM 1253 N N . GLU A 1 165 ? 27.882 18.138 -19.277 1.00 85.25 165 GLU A N 1
ATOM 1254 C CA . GLU A 1 165 ? 28.219 19.522 -18.903 1.00 85.25 165 GLU A CA 1
ATOM 1255 C C . GLU A 1 165 ? 28.155 20.514 -20.078 1.00 85.25 165 GLU A C 1
ATOM 1257 O O . GLU A 1 165 ? 28.047 21.722 -19.859 1.00 85.25 165 GLU A O 1
ATOM 1262 N N . PHE A 1 166 ? 28.192 20.022 -21.319 1.00 83.12 166 PHE A N 1
ATOM 1263 C CA . PHE A 1 166 ? 28.146 20.831 -22.538 1.00 83.12 166 PHE A CA 1
ATOM 1264 C C . PHE A 1 166 ? 26.738 20.919 -23.130 1.00 83.12 166 PHE A C 1
ATOM 1266 O O . PHE A 1 166 ? 26.478 21.742 -24.009 1.00 83.12 166 PHE A O 1
ATOM 1273 N N . GLY A 1 167 ? 25.798 20.149 -22.583 1.00 82.31 167 GLY A N 1
ATOM 1274 C CA . GLY A 1 167 ? 24.409 20.153 -22.996 1.00 82.31 167 GLY A CA 1
ATOM 1275 C C . GLY A 1 167 ? 24.073 19.106 -24.058 1.00 82.31 167 GLY A C 1
ATOM 1276 O O . GLY A 1 167 ? 22.938 19.107 -24.544 1.00 82.31 167 GLY A O 1
ATOM 1277 N N . ASP A 1 168 ? 25.002 18.217 -24.394 1.00 86.12 168 ASP A N 1
ATOM 1278 C CA . ASP A 1 168 ? 24.764 17.138 -25.341 1.00 86.12 168 ASP A CA 1
ATOM 1279 C C . ASP A 1 168 ? 24.046 15.971 -24.650 1.00 86.12 168 ASP A C 1
ATOM 1281 O O . ASP A 1 168 ? 24.286 15.655 -23.481 1.00 86.12 168 ASP A O 1
ATOM 1285 N N . ILE A 1 169 ? 23.101 15.349 -25.364 1.00 85.44 169 ILE A N 1
ATOM 1286 C CA . ILE A 1 169 ? 22.306 14.230 -24.844 1.00 85.44 169 ILE A CA 1
ATOM 1287 C C . ILE A 1 169 ? 23.009 12.924 -25.195 1.00 85.44 169 ILE A C 1
ATOM 1289 O O . ILE A 1 169 ? 23.104 12.551 -26.364 1.00 85.44 169 ILE A O 1
ATOM 1293 N N . ASN A 1 170 ? 23.424 12.193 -24.168 1.00 87.12 170 ASN A N 1
ATOM 1294 C CA . ASN A 1 170 ? 24.004 10.867 -24.295 1.00 87.12 170 ASN A CA 1
ATOM 1295 C C . ASN A 1 170 ? 22.987 9.806 -23.864 1.00 87.12 170 ASN A C 1
ATOM 1297 O O . ASN A 1 170 ? 22.256 9.992 -22.894 1.00 87.12 170 ASN A O 1
ATOM 1301 N N . THR A 1 171 ? 22.935 8.682 -24.583 1.00 89.69 171 THR A N 1
ATOM 1302 C CA . THR A 1 171 ? 22.139 7.514 -24.178 1.00 89.69 171 THR A CA 1
ATOM 1303 C C . THR A 1 171 ? 23.029 6.537 -23.429 1.00 89.69 171 THR A C 1
ATOM 1305 O O . THR A 1 171 ? 24.005 6.033 -23.983 1.00 89.69 171 THR A O 1
ATOM 1308 N N . LEU A 1 172 ? 22.681 6.258 -22.180 1.00 89.19 172 LEU A N 1
ATOM 1309 C CA . LEU A 1 172 ? 23.398 5.340 -21.303 1.00 89.19 172 LEU A CA 1
ATOM 1310 C C . LEU A 1 172 ? 22.522 4.131 -20.986 1.00 89.19 172 LEU A C 1
ATOM 1312 O O . LEU A 1 172 ? 21.303 4.181 -21.134 1.00 89.19 172 LEU A O 1
ATOM 1316 N N . SER A 1 173 ? 23.148 3.030 -20.570 1.00 88.69 173 SER A N 1
ATOM 1317 C CA . SER A 1 173 ? 22.438 1.828 -20.142 1.00 88.69 173 SER A CA 1
ATOM 1318 C C . SER A 1 173 ? 22.963 1.332 -18.806 1.00 88.69 173 SER A C 1
ATOM 1320 O O . SER A 1 173 ? 24.171 1.337 -18.573 1.00 88.69 173 SER A O 1
ATOM 1322 N N . GLY A 1 174 ? 22.060 0.887 -17.938 1.00 85.56 174 GLY A N 1
ATOM 1323 C CA . GLY A 1 174 ? 22.434 0.329 -16.650 1.00 85.56 174 GLY A CA 1
ATOM 1324 C C . GLY A 1 174 ? 21.310 -0.460 -16.001 1.00 85.56 174 GLY A C 1
ATOM 1325 O O . GLY A 1 174 ? 20.143 -0.337 -16.371 1.00 85.56 174 GLY A O 1
ATOM 1326 N N . ILE A 1 175 ? 21.684 -1.275 -15.018 1.00 83.62 175 ILE A N 1
ATOM 1327 C CA . ILE A 1 175 ? 20.721 -1.968 -14.165 1.00 83.62 175 ILE A CA 1
ATOM 1328 C C . ILE A 1 175 ? 20.193 -0.965 -13.148 1.00 83.62 175 ILE A C 1
ATOM 1330 O O . ILE A 1 175 ? 20.975 -0.347 -12.424 1.00 83.62 175 ILE A O 1
ATOM 1334 N N . LEU A 1 176 ? 18.875 -0.823 -13.085 1.00 80.00 176 LEU A N 1
ATOM 1335 C CA . LEU A 1 176 ? 18.208 0.049 -12.128 1.00 80.00 176 LEU A CA 1
ATOM 1336 C C . LEU A 1 176 ? 18.333 -0.536 -10.717 1.00 80.00 176 LEU A C 1
ATOM 1338 O O . LEU A 1 176 ? 17.910 -1.660 -10.464 1.00 80.00 176 LEU A O 1
ATOM 1342 N N . THR A 1 177 ? 18.928 0.203 -9.789 1.00 74.06 177 THR A N 1
ATOM 1343 C CA . THR A 1 177 ? 19.193 -0.268 -8.419 1.00 74.06 177 THR A CA 1
ATOM 1344 C C . THR A 1 177 ? 18.305 0.408 -7.386 1.00 74.06 177 THR A C 1
ATOM 1346 O O . THR A 1 177 ? 18.017 -0.184 -6.346 1.00 74.06 177 THR A O 1
ATOM 1349 N N . LYS A 1 178 ? 17.869 1.644 -7.647 1.00 72.38 178 LYS A N 1
ATOM 1350 C CA . LYS A 1 178 ? 17.141 2.455 -6.669 1.00 72.38 178 LYS A CA 1
ATOM 1351 C C . LYS A 1 178 ? 16.164 3.405 -7.345 1.00 72.38 178 LYS A C 1
ATOM 1353 O O . LYS A 1 178 ? 16.458 3.960 -8.399 1.00 72.38 178 LYS A O 1
ATOM 1358 N N . LEU A 1 179 ? 15.046 3.649 -6.670 1.00 69.12 179 LEU A N 1
ATOM 1359 C CA . LEU A 1 1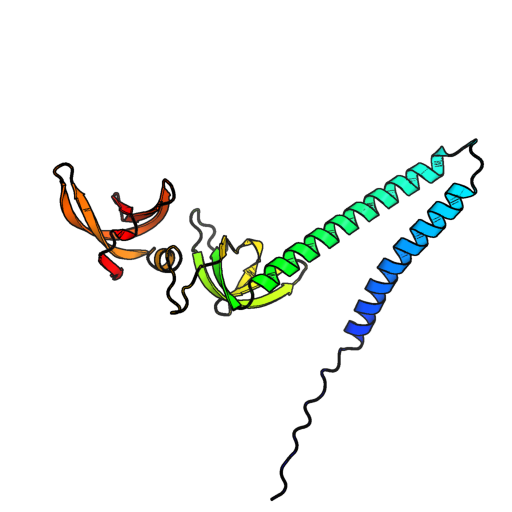79 ? 14.095 4.711 -6.986 1.00 69.12 179 LEU A CA 1
ATOM 1360 C C . LEU A 1 179 ? 13.941 5.612 -5.769 1.00 69.12 179 LEU A C 1
ATOM 1362 O O . LEU A 1 179 ? 13.938 5.134 -4.633 1.00 69.12 179 LEU A O 1
ATOM 1366 N N . PHE A 1 180 ? 13.831 6.913 -5.992 1.00 63.41 180 PHE 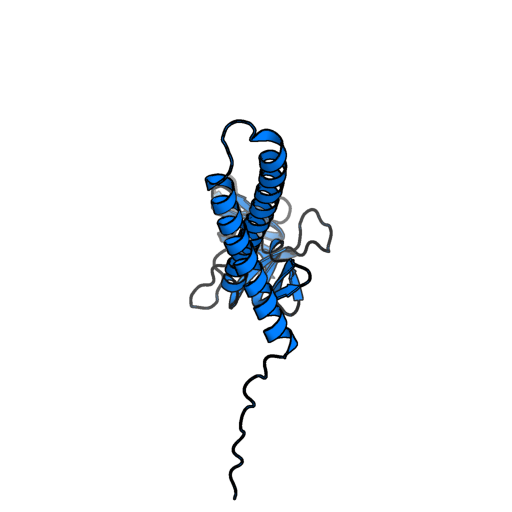A N 1
ATOM 1367 C CA . PHE A 1 180 ? 13.670 7.895 -4.926 1.00 63.41 180 PHE A CA 1
ATOM 1368 C C . PHE A 1 180 ? 13.011 9.163 -5.465 1.00 63.41 180 PHE A C 1
ATOM 1370 O O . PHE A 1 180 ? 12.912 9.359 -6.669 1.00 63.41 180 PHE A O 1
ATOM 1377 N N . ILE A 1 181 ? 12.538 10.031 -4.576 1.00 65.50 181 ILE A N 1
ATOM 1378 C CA . ILE A 1 181 ? 11.915 11.302 -4.954 1.00 65.50 181 ILE A CA 1
ATOM 1379 C C . ILE A 1 181 ? 12.853 12.435 -4.548 1.00 65.50 181 ILE A C 1
ATOM 1381 O O . ILE A 1 181 ? 13.312 12.477 -3.406 1.00 65.50 181 ILE A O 1
ATOM 1385 N N . LYS A 1 182 ? 13.113 13.358 -5.475 1.00 63.91 182 LYS A N 1
ATOM 1386 C CA . LYS A 1 182 ? 13.888 14.581 -5.254 1.00 63.91 182 LYS A CA 1
ATOM 1387 C C . LYS A 1 182 ? 13.069 15.772 -5.741 1.00 63.91 182 LYS A C 1
ATOM 1389 O O . LYS A 1 182 ? 12.636 15.792 -6.889 1.00 63.91 182 LYS A O 1
ATOM 1394 N N . ASP A 1 183 ? 12.801 16.725 -4.850 1.00 67.94 183 ASP A N 1
ATOM 1395 C CA . ASP A 1 183 ? 12.016 17.935 -5.149 1.00 67.94 183 ASP A CA 1
ATOM 1396 C C . ASP A 1 183 ? 10.646 17.642 -5.803 1.00 67.94 183 ASP A C 1
ATOM 1398 O O . ASP A 1 183 ? 10.205 18.328 -6.721 1.00 67.94 183 ASP A O 1
ATOM 1402 N N . GLY A 1 184 ? 9.975 16.569 -5.362 1.00 55.31 184 GLY A N 1
ATOM 1403 C CA . GLY A 1 184 ? 8.677 16.130 -5.900 1.00 55.31 184 GLY A CA 1
ATOM 1404 C C . GLY A 1 184 ? 8.742 15.426 -7.261 1.00 55.31 184 GLY A C 1
ATOM 1405 O O . GLY A 1 184 ? 7.720 14.944 -7.741 1.00 55.31 184 GLY A O 1
ATOM 1406 N N . THR A 1 185 ? 9.928 15.316 -7.860 1.00 64.94 185 THR A N 1
ATOM 1407 C CA . THR A 1 185 ? 10.159 14.594 -9.114 1.00 64.94 185 THR A CA 1
ATOM 1408 C C . THR A 1 185 ? 10.719 13.207 -8.802 1.00 64.94 185 THR A C 1
ATOM 1410 O O . THR A 1 185 ? 11.623 13.089 -7.967 1.00 64.94 185 THR A O 1
ATOM 1413 N N . PRO A 1 186 ? 10.210 12.135 -9.424 1.00 67.81 186 PRO A N 1
ATOM 1414 C CA . PRO A 1 186 ? 10.733 10.807 -9.177 1.00 67.81 186 PRO A CA 1
ATOM 1415 C C . PRO A 1 186 ? 12.010 10.563 -10.003 1.00 67.81 186 PRO A C 1
ATOM 1417 O O . PRO A 1 186 ? 12.082 10.863 -11.198 1.00 67.81 186 PRO A O 1
ATOM 1420 N N . PHE A 1 187 ? 13.018 10.001 -9.340 1.00 79.31 187 PHE A N 1
ATOM 1421 C CA . PHE A 1 187 ? 14.350 9.688 -9.851 1.00 79.31 187 PHE A CA 1
ATOM 1422 C C . PHE A 1 187 ? 14.680 8.198 -9.717 1.00 79.31 187 PHE A C 1
ATOM 1424 O O . PHE A 1 187 ? 14.173 7.486 -8.846 1.00 79.31 187 PHE A O 1
ATOM 1431 N N . ALA A 1 188 ? 15.569 7.760 -10.597 1.00 80.56 188 ALA A N 1
ATOM 1432 C CA . ALA A 1 188 ? 16.116 6.426 -10.725 1.00 80.56 188 ALA A CA 1
ATOM 1433 C C . ALA A 1 188 ? 17.639 6.484 -10.574 1.00 80.56 188 ALA A C 1
ATOM 1435 O O . ALA A 1 188 ? 18.269 7.458 -10.983 1.00 80.56 188 ALA A O 1
ATOM 1436 N N . SER A 1 189 ? 18.228 5.430 -10.015 1.00 81.00 189 SER A N 1
ATOM 1437 C CA . SER A 1 189 ? 19.673 5.208 -10.009 1.00 81.00 189 SER A CA 1
ATOM 1438 C C . SER A 1 189 ? 20.004 3.940 -10.785 1.00 81.00 189 SER A C 1
ATOM 1440 O O . SER A 1 189 ? 19.420 2.886 -10.519 1.00 81.00 189 SER A O 1
ATOM 1442 N N . ALA A 1 190 ? 20.939 4.039 -11.727 1.00 85.56 190 ALA A N 1
ATOM 1443 C CA . ALA A 1 190 ? 21.533 2.897 -12.410 1.00 85.56 190 ALA A CA 1
ATOM 1444 C C . ALA A 1 190 ? 23.063 3.011 -12.349 1.00 85.56 190 ALA A C 1
ATOM 1446 O O . ALA A 1 190 ? 23.670 3.847 -13.021 1.00 85.56 190 ALA A O 1
ATOM 1447 N N . GLY A 1 191 ? 23.692 2.185 -11.509 1.00 81.44 191 GLY A N 1
ATOM 1448 C CA . GLY A 1 191 ? 25.112 2.332 -11.174 1.00 81.44 191 GLY A CA 1
ATOM 1449 C C . GLY A 1 191 ? 25.384 3.646 -10.432 1.00 81.44 191 GLY A C 1
ATOM 1450 O O . GLY A 1 191 ? 24.729 3.932 -9.435 1.00 81.44 191 GLY A O 1
ATOM 1451 N N . GLU A 1 192 ? 26.326 4.443 -10.936 1.00 84.75 192 GLU A N 1
ATOM 1452 C CA . GLU A 1 192 ? 26.698 5.756 -10.374 1.00 84.75 192 GLU A CA 1
ATOM 1453 C C . GLU A 1 192 ? 25.834 6.913 -10.915 1.00 84.75 192 GLU A C 1
ATOM 1455 O O . GLU A 1 192 ? 26.008 8.065 -10.522 1.00 84.75 192 GLU A O 1
ATOM 1460 N N . HIS A 1 193 ? 24.910 6.631 -11.839 1.00 86.94 193 HIS A N 1
ATOM 1461 C CA . HIS A 1 193 ? 24.104 7.657 -12.494 1.00 86.94 193 HIS A CA 1
ATOM 1462 C C . HIS A 1 193 ? 22.726 7.765 -11.848 1.00 86.94 193 HIS A C 1
ATOM 1464 O O . HIS A 1 193 ? 22.005 6.773 -11.735 1.00 86.94 193 HIS A O 1
ATOM 1470 N N . GLU A 1 194 ? 22.341 8.988 -11.485 1.00 87.06 194 GLU A N 1
ATOM 1471 C CA . GLU A 1 194 ? 20.982 9.343 -11.078 1.00 87.06 194 GLU A CA 1
ATOM 1472 C C . GLU A 1 194 ? 20.302 10.162 -12.183 1.00 87.06 194 GLU A C 1
ATOM 1474 O O . GLU A 1 194 ? 20.891 11.101 -12.725 1.00 87.06 194 GLU A O 1
ATOM 1479 N N . PHE A 1 195 ? 19.063 9.816 -12.526 1.00 86.62 195 PHE A N 1
ATOM 1480 C CA . PHE A 1 195 ? 18.307 10.473 -13.593 1.00 86.62 195 PHE A CA 1
ATOM 1481 C C . PHE A 1 195 ? 16.801 10.484 -13.289 1.00 86.62 195 PHE A C 1
ATOM 1483 O O . PHE A 1 195 ? 16.305 9.591 -12.596 1.00 86.62 195 PHE A O 1
ATOM 1490 N N . PRO A 1 196 ? 16.048 11.488 -13.776 1.00 83.06 196 PRO A N 1
ATOM 1491 C CA . PRO A 1 196 ? 14.594 11.486 -13.683 1.00 83.06 196 PRO A CA 1
ATOM 1492 C C . PRO A 1 196 ? 14.011 10.273 -14.406 1.00 83.06 196 PRO A C 1
ATOM 1494 O O . PRO A 1 196 ? 14.481 9.900 -15.479 1.00 83.06 196 PRO A O 1
ATOM 1497 N N . LEU A 1 197 ? 12.931 9.698 -13.881 1.00 76.94 197 LEU A N 1
ATOM 1498 C CA . LEU A 1 197 ? 12.251 8.575 -14.545 1.00 76.94 197 LEU A CA 1
ATOM 1499 C C . LEU A 1 197 ? 11.753 8.917 -15.954 1.00 76.94 197 LEU A C 1
ATOM 1501 O O . LEU A 1 197 ? 11.644 8.031 -16.795 1.00 76.94 197 LEU A O 1
ATOM 1505 N N . SER A 1 198 ? 11.468 10.194 -16.215 1.00 77.56 198 SER A N 1
ATOM 1506 C CA . SER A 1 198 ? 11.065 10.685 -17.534 1.00 77.56 198 SER A CA 1
ATOM 1507 C C . SER A 1 198 ? 12.142 10.525 -18.608 1.00 77.56 198 SER A C 1
ATOM 1509 O O . SER A 1 198 ? 11.820 10.601 -19.786 1.00 77.56 198 SER A O 1
ATOM 1511 N N . GLU A 1 199 ? 13.401 10.323 -18.218 1.00 83.31 199 GLU A N 1
ATOM 1512 C CA . GLU A 1 199 ? 14.525 10.147 -19.141 1.00 83.31 199 GLU A CA 1
ATOM 1513 C C . GLU A 1 199 ? 14.740 8.682 -19.550 1.00 83.31 199 GLU A C 1
ATOM 1515 O O . GLU A 1 199 ? 15.653 8.389 -20.318 1.00 83.31 199 GLU A O 1
ATOM 1520 N N . ILE A 1 200 ? 13.934 7.736 -19.052 1.00 82.56 200 ILE A N 1
ATOM 1521 C CA . ILE A 1 200 ? 14.008 6.337 -19.489 1.00 82.56 200 ILE A CA 1
ATOM 1522 C C . ILE A 1 200 ? 13.452 6.227 -20.911 1.00 82.56 200 ILE A C 1
ATOM 1524 O O . ILE A 1 200 ? 12.305 6.574 -21.181 1.00 82.56 200 ILE A O 1
ATOM 1528 N N . ILE A 1 201 ? 14.277 5.701 -21.812 1.00 80.75 201 ILE A N 1
ATOM 1529 C CA . ILE A 1 201 ? 13.977 5.528 -23.236 1.00 80.75 201 ILE A CA 1
ATOM 1530 C C . ILE A 1 201 ? 13.490 4.101 -23.510 1.00 80.75 201 ILE A C 1
ATOM 1532 O O . ILE A 1 201 ? 12.553 3.898 -24.278 1.00 80.75 201 ILE A O 1
ATOM 1536 N N . GLU A 1 202 ? 14.137 3.101 -22.905 1.00 77.56 202 GLU A N 1
ATOM 1537 C CA . GLU A 1 202 ? 13.863 1.682 -23.162 1.00 77.56 202 GLU A CA 1
ATOM 1538 C C . GLU A 1 202 ? 14.116 0.835 -21.909 1.00 77.56 202 GLU A C 1
ATOM 1540 O O . GLU A 1 202 ? 14.987 1.154 -21.097 1.00 77.56 202 GLU A O 1
ATOM 1545 N N . ILE A 1 203 ? 13.376 -0.267 -21.773 1.00 80.25 203 ILE A N 1
ATOM 1546 C CA . ILE A 1 203 ? 13.490 -1.238 -20.680 1.00 80.25 203 ILE A CA 1
ATOM 1547 C C . ILE A 1 203 ? 13.701 -2.634 -21.291 1.00 80.25 203 ILE A C 1
ATOM 1549 O O . ILE A 1 203 ? 12.976 -3.019 -22.209 1.00 80.25 203 ILE A O 1
ATOM 1553 N N . SER A 1 204 ? 14.678 -3.388 -20.779 1.00 74.00 204 SER A N 1
ATOM 1554 C CA . SER A 1 204 ? 14.994 -4.789 -21.113 1.00 74.00 204 SER A CA 1
ATOM 1555 C C . SER A 1 204 ? 15.121 -5.656 -19.860 1.00 74.00 204 SER A C 1
ATOM 1557 O O . SER A 1 204 ? 15.811 -5.248 -18.894 1.00 74.00 204 SER A O 1
#

Mean predicted aligned error: 18.74 Å